Protein AF-0000000078826856 (afdb_homodimer)

Structure (mmCIF, N/CA/C/O backbone):
data_AF-0000000078826856-model_v1
#
loop_
_entity.id
_entity.type
_entity.pdbx_description
1 polymer 'TsaA-like domain-containing protein'
#
loop_
_atom_site.group_PDB
_atom_site.id
_atom_site.type_symbol
_atom_site.label_atom_id
_atom_site.label_alt_id
_atom_site.label_comp_id
_atom_site.label_asym_id
_atom_site.label_entity_id
_atom_site.label_seq_id
_atom_site.pdbx_PDB_ins_code
_atom_site.Cartn_x
_atom_site.Cartn_y
_atom_site.Cartn_z
_atom_site.occupancy
_atom_site.B_iso_or_equiv
_atom_site.auth_seq_id
_atom_site.auth_comp_id
_atom_site.auth_asym_id
_atom_site.auth_atom_id
_atom_site.pdbx_PDB_model_num
ATOM 1 N N . MET A 1 1 ? 3.352 -18.719 15.945 1 51.06 1 MET A N 1
ATOM 2 C CA . MET A 1 1 ? 3.605 -17.703 14.922 1 51.06 1 MET A CA 1
ATOM 3 C C . MET A 1 1 ? 3.492 -16.297 15.508 1 51.06 1 MET A C 1
ATOM 5 O O . MET A 1 1 ? 2.613 -16.031 16.328 1 51.06 1 MET A O 1
ATOM 9 N N . GLU A 1 2 ? 4.488 -15.438 15.336 1 66.69 2 GLU A N 1
ATOM 10 C CA . GLU A 1 2 ? 4.488 -14.102 15.938 1 66.69 2 GLU A CA 1
ATOM 11 C C . GLU A 1 2 ? 3.346 -13.25 15.398 1 66.69 2 GLU A C 1
AT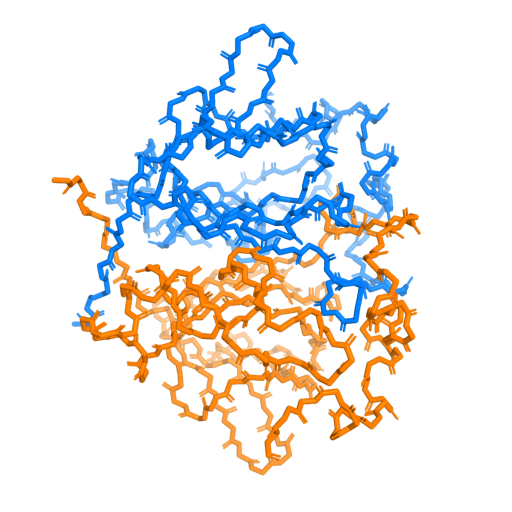OM 13 O O . GLU A 1 2 ? 3.072 -13.258 14.195 1 66.69 2 GLU A O 1
ATOM 18 N N . GLN A 1 3 ? 2.486 -12.922 16.281 1 85.12 3 GLN A N 1
ATOM 19 C CA . GLN A 1 3 ? 1.351 -12.078 15.922 1 85.12 3 GLN A CA 1
ATOM 20 C C . GLN A 1 3 ? 1.666 -10.609 16.156 1 85.12 3 GLN A C 1
ATOM 22 O O . GLN A 1 3 ? 2.363 -10.258 17.109 1 85.12 3 GLN A O 1
ATOM 27 N N . PHE A 1 4 ? 1.389 -9.867 15.125 1 92.81 4 PHE A N 1
ATOM 28 C CA . PHE A 1 4 ? 1.462 -8.414 15.188 1 92.81 4 PHE A CA 1
ATOM 29 C C . PHE A 1 4 ? 0.084 -7.812 15.438 1 92.81 4 PHE A C 1
ATOM 31 O O . PHE A 1 4 ? -0.92 -8.312 14.93 1 92.81 4 PHE A O 1
ATOM 38 N N . LYS A 1 5 ? 0.056 -6.773 16.281 1 94.69 5 LYS A N 1
ATOM 39 C CA . LYS A 1 5 ? -1.23 -6.164 16.594 1 94.69 5 LYS A CA 1
ATOM 40 C C . LYS A 1 5 ? -1.377 -4.801 15.922 1 94.69 5 LYS A C 1
ATOM 42 O O . LYS A 1 5 ? -0.412 -4.039 15.836 1 94.69 5 LYS A O 1
ATOM 47 N N . LEU A 1 6 ? -2.562 -4.57 15.469 1 96.69 6 LEU A N 1
ATOM 48 C CA . LEU A 1 6 ? -2.895 -3.307 14.82 1 96.69 6 LEU A CA 1
ATOM 49 C C . LEU A 1 6 ? -3.975 -2.564 15.602 1 96.69 6 LEU A C 1
ATOM 51 O O . LEU A 1 6 ? -4.781 -3.186 16.297 1 96.69 6 LEU A O 1
ATOM 55 N N . ARG A 1 7 ? -3.922 -1.318 15.461 1 95.81 7 ARG A N 1
ATOM 56 C CA . ARG A 1 7 ? -4.992 -0.463 15.961 1 95.81 7 ARG A CA 1
ATOM 57 C C . ARG A 1 7 ? -5.531 0.441 14.859 1 95.81 7 ARG A C 1
ATOM 59 O O . ARG A 1 7 ? -4.789 0.846 13.961 1 95.81 7 ARG A O 1
ATOM 66 N N . ALA A 1 8 ? -6.805 0.697 14.953 1 97.88 8 ALA A N 1
ATOM 67 C CA . ALA A 1 8 ? -7.387 1.645 14 1 97.88 8 ALA A CA 1
ATOM 68 C C . ALA A 1 8 ? -6.938 3.07 14.305 1 97.88 8 ALA A C 1
ATOM 70 O O . ALA A 1 8 ? -6.984 3.51 15.461 1 97.88 8 ALA A O 1
ATOM 71 N N . VAL A 1 9 ? -6.516 3.777 13.336 1 98.44 9 VAL A N 1
ATOM 72 C CA . VAL A 1 9 ? -6.148 5.176 13.539 1 98.44 9 VAL A CA 1
ATOM 73 C C . VAL A 1 9 ? -7.332 6.074 13.188 1 98.44 9 VAL A C 1
ATOM 75 O O . VAL A 1 9 ? -7.277 7.289 13.391 1 98.44 9 VAL A O 1
ATOM 78 N N . GLY A 1 10 ? -8.305 5.555 12.617 1 98.5 10 GLY A N 1
ATOM 79 C CA . GLY A 1 10 ? -9.531 6.223 12.203 1 98.5 10 GLY A CA 1
ATOM 80 C C . GLY A 1 10 ? -10.492 5.301 11.484 1 98.5 10 GLY A C 1
ATOM 81 O O . GLY A 1 10 ? -10.438 4.082 11.656 1 98.5 10 GLY A O 1
ATOM 82 N N . LYS A 1 11 ? -11.406 5.926 10.742 1 98.5 11 LYS A N 1
ATOM 83 C CA . LYS A 1 11 ? -12.383 5.145 9.992 1 98.5 11 LYS A CA 1
ATOM 84 C C . LYS A 1 11 ? -12.719 5.82 8.664 1 98.5 11 LYS A C 1
ATOM 86 O O . LYS A 1 11 ? -12.555 7.035 8.516 1 98.5 11 LYS A O 1
ATOM 91 N N . ILE A 1 12 ? -13.102 5.02 7.742 1 98.31 12 ILE A N 1
ATOM 92 C CA . ILE A 1 12 ? -13.648 5.523 6.488 1 98.31 12 ILE A CA 1
ATOM 93 C C . ILE A 1 12 ? -15.117 5.902 6.684 1 98.31 12 ILE A C 1
ATOM 95 O O . ILE A 1 12 ? -15.891 5.125 7.246 1 98.31 12 ILE A O 1
ATOM 99 N N . CYS A 1 13 ? -15.43 7.059 6.285 1 98.38 13 CYS A N 1
ATOM 100 C CA . CYS A 1 13 ? -16.812 7.535 6.316 1 98.38 13 CYS A CA 1
ATOM 101 C C . CYS A 1 13 ? -17.344 7.738 4.906 1 98.38 13 CYS A C 1
ATOM 103 O O . CYS A 1 13 ? -16.719 8.406 4.086 1 98.38 13 CYS A O 1
ATOM 105 N N . VAL A 1 14 ? -18.453 7.121 4.656 1 96.06 14 VAL A N 1
ATOM 106 C CA . VAL A 1 14 ? -19.141 7.266 3.381 1 96.06 14 VAL A CA 1
ATOM 107 C C . VAL A 1 14 ? -20.547 7.836 3.611 1 96.06 14 VAL A C 1
ATOM 109 O O . VAL A 1 14 ? -21.391 7.184 4.227 1 96.06 14 VAL A O 1
ATOM 112 N N . ASP A 1 15 ? -20.781 8.992 3.227 1 93.25 15 ASP A N 1
ATOM 113 C CA . ASP A 1 15 ? -22.062 9.688 3.312 1 93.25 15 ASP A CA 1
ATOM 114 C C . ASP A 1 15 ? -22.547 10.125 1.931 1 93.25 15 ASP A C 1
ATOM 116 O O . ASP A 1 15 ? -22.422 11.297 1.562 1 93.25 15 ASP A O 1
ATOM 120 N N . GLY A 1 16 ? -23.297 9.266 1.26 1 88.25 16 GLY A N 1
ATOM 121 C CA . GLY A 1 16 ? -23.625 9.531 -0.129 1 88.25 16 GLY A CA 1
ATOM 122 C C . GLY A 1 16 ? -22.422 9.617 -1.032 1 88.25 16 GLY A C 1
ATOM 123 O O . GLY A 1 16 ? -21.656 8.648 -1.162 1 88.25 16 GLY A O 1
ATOM 124 N N . LYS A 1 17 ? -22.219 10.844 -1.566 1 85.5 17 LYS A N 1
ATOM 125 C CA . LYS A 1 17 ? -21.109 11.031 -2.494 1 85.5 17 LYS A CA 1
ATOM 126 C C . LYS A 1 17 ? -19.844 11.492 -1.761 1 85.5 17 LYS A C 1
ATOM 128 O O . LYS A 1 17 ? -18.75 11.484 -2.328 1 85.5 17 LYS A O 1
ATOM 133 N N . ASP A 1 18 ? -20.047 11.758 -0.528 1 93.5 18 ASP A N 1
ATOM 134 C CA . ASP A 1 18 ? -18.922 12.25 0.251 1 93.5 18 ASP A CA 1
ATOM 135 C C . ASP A 1 18 ? -18.188 11.102 0.94 1 93.5 18 ASP A C 1
ATOM 137 O O . ASP A 1 18 ? -18.797 10.328 1.689 1 93.5 18 ASP A O 1
ATOM 141 N N . MET A 1 19 ? -16.969 10.953 0.605 1 97.69 19 MET A N 1
ATOM 142 C CA . MET A 1 19 ? -16.109 9.953 1.224 1 97.69 19 MET A CA 1
ATOM 143 C C . MET A 1 19 ? -14.922 10.609 1.924 1 97.69 19 MET A C 1
ATOM 145 O O . MET A 1 19 ? -14.328 11.547 1.397 1 97.69 19 MET A O 1
ATOM 149 N N . ARG A 1 20 ? -14.617 10.125 3.139 1 98.69 20 ARG A N 1
ATOM 150 C CA . ARG A 1 20 ? -13.516 10.719 3.881 1 98.69 20 ARG A CA 1
ATOM 151 C C . ARG A 1 20 ? -12.922 9.727 4.875 1 98.69 20 ARG A C 1
ATOM 153 O O . ARG A 1 20 ? -13.57 8.75 5.246 1 98.69 20 ARG A O 1
ATOM 160 N N . VAL A 1 21 ? -11.719 9.945 5.215 1 98.75 21 VAL A N 1
ATOM 161 C CA . VAL A 1 21 ? -11.109 9.336 6.391 1 98.75 21 VAL A CA 1
ATOM 162 C C . VAL A 1 21 ? -11.305 10.25 7.602 1 98.75 21 VAL A C 1
ATOM 164 O O . VAL A 1 21 ? -10.953 11.43 7.555 1 98.75 21 VAL A O 1
ATOM 167 N N . ALA A 1 22 ? -11.883 9.742 8.586 1 98.81 22 ALA A N 1
ATOM 168 C CA . ALA A 1 22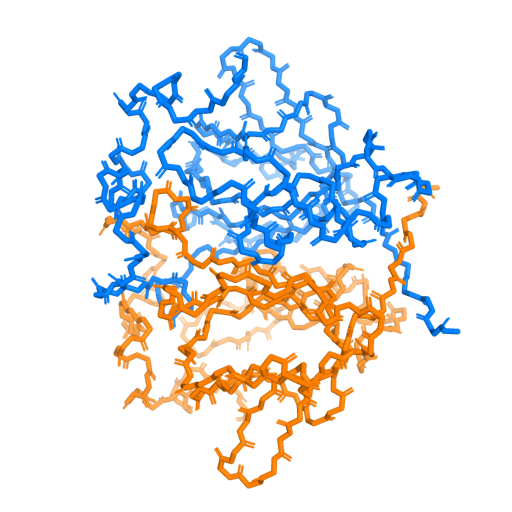 ? -11.977 10.438 9.867 1 98.81 22 ALA A CA 1
ATOM 169 C C . ALA A 1 22 ? -11.016 9.836 10.883 1 98.81 22 ALA A C 1
ATOM 171 O O . ALA A 1 22 ? -11.234 8.719 11.367 1 98.81 22 ALA A O 1
ATOM 172 N N . LEU A 1 23 ? -10.047 10.586 11.258 1 98.75 23 LEU A N 1
ATOM 173 C CA . LEU A 1 23 ? -9.047 10.086 12.195 1 98.75 23 LEU A CA 1
ATOM 174 C C . LEU A 1 23 ? -9.555 10.156 13.625 1 98.75 23 LEU A C 1
ATOM 176 O O . LEU A 1 23 ? -10.336 11.039 13.977 1 98.75 23 LEU A O 1
ATOM 180 N N . ASN A 1 24 ? -9.094 9.18 14.406 1 98.38 24 ASN A N 1
ATOM 181 C CA . ASN A 1 24 ? -9.227 9.367 15.852 1 98.38 24 ASN A CA 1
ATOM 182 C C . ASN A 1 24 ? -8.445 10.594 16.328 1 98.38 24 ASN A C 1
ATOM 184 O O . ASN A 1 24 ? -7.387 10.906 15.789 1 98.38 24 ASN A O 1
ATOM 188 N N . LYS A 1 25 ? -8.938 11.227 17.344 1 98.06 25 LYS A N 1
ATOM 189 C CA . LYS A 1 25 ? -8.438 12.516 17.797 1 98.06 25 LYS A CA 1
ATOM 190 C C . LYS A 1 25 ? -6.938 12.461 18.078 1 98.06 25 LYS A C 1
ATOM 192 O O . LYS A 1 25 ? -6.207 13.406 17.766 1 98.06 25 LYS A O 1
ATOM 197 N N . GLU A 1 26 ? -6.492 11.406 18.672 1 97.62 26 GLU A N 1
ATOM 198 C CA . GLU A 1 26 ? -5.102 11.297 19.094 1 97.62 26 GLU A CA 1
ATOM 199 C C . GLU A 1 26 ? -4.148 11.312 17.906 1 97.62 26 GLU A C 1
ATOM 201 O O . GLU A 1 26 ? -2.969 11.633 18.062 1 97.62 26 GLU A O 1
ATOM 206 N N . TYR A 1 27 ? -4.629 11.086 16.719 1 98.56 27 TYR A N 1
ATOM 207 C CA . TYR A 1 27 ? -3.738 10.945 15.57 1 98.56 27 TYR A CA 1
ATOM 208 C C . TYR A 1 27 ? -3.781 12.18 14.688 1 98.56 27 TYR A C 1
ATOM 210 O O . TYR A 1 27 ? -3.107 12.234 13.656 1 98.56 27 TYR A O 1
ATOM 218 N N . ILE A 1 28 ? -4.508 13.172 15.047 1 98.62 28 ILE A N 1
ATOM 219 C CA . ILE A 1 28 ? -4.727 14.367 14.234 1 98.62 28 ILE A CA 1
ATOM 220 C C . ILE A 1 28 ? -3.391 15.047 13.953 1 98.62 28 ILE A C 1
ATOM 222 O O . ILE A 1 28 ? -3.135 15.477 12.82 1 98.62 28 ILE A O 1
ATOM 226 N N . PRO A 1 29 ? -2.449 15.047 14.906 1 98.38 29 PRO A N 1
ATOM 227 C CA . PRO A 1 29 ? -1.169 15.703 14.633 1 98.38 29 PRO A CA 1
ATOM 228 C C . PRO A 1 29 ? -0.383 15.016 13.516 1 98.38 29 PRO A C 1
ATOM 230 O O . PRO A 1 29 ? 0.51 15.625 12.922 1 98.38 29 PRO A O 1
ATOM 233 N N . ALA A 1 30 ? -0.684 13.797 13.188 1 98.5 30 ALA A N 1
ATOM 234 C CA . ALA A 1 30 ? 0.045 13.031 12.172 1 98.5 30 ALA A CA 1
ATOM 235 C C . ALA A 1 30 ? -0.267 13.547 10.773 1 98.5 30 ALA A C 1
ATOM 237 O O . ALA A 1 30 ? 0.395 13.164 9.805 1 98.5 30 ALA A O 1
ATOM 238 N N . LEU A 1 31 ? -1.145 14.523 10.625 1 98.31 31 LEU A N 1
ATOM 239 C CA . LEU A 1 31 ? -1.586 15.031 9.328 1 98.31 31 LEU A CA 1
ATOM 240 C C . LEU A 1 31 ? -0.739 16.219 8.898 1 98.31 31 LEU A C 1
ATOM 242 O O . LEU A 1 31 ? -0.817 16.656 7.746 1 98.31 31 LEU A O 1
ATOM 246 N N . ILE A 1 32 ? 0.053 16.688 9.797 1 97.5 32 ILE A N 1
ATOM 247 C CA . ILE A 1 32 ? 0.759 17.953 9.562 1 97.5 32 ILE A CA 1
ATOM 248 C C . ILE A 1 32 ? 1.495 17.875 8.227 1 97.5 32 ILE A C 1
ATOM 250 O O . ILE A 1 32 ? 2.311 16.984 8.008 1 97.5 32 ILE A O 1
ATOM 254 N N . ASN A 1 33 ? 1.159 18.781 7.266 1 97.19 33 ASN A N 1
ATOM 255 C CA . ASN A 1 33 ? 1.819 19.016 5.984 1 97.19 33 ASN A CA 1
ATOM 256 C C . ASN A 1 33 ? 1.471 17.922 4.977 1 97.19 33 ASN A C 1
ATOM 258 O O . ASN A 1 33 ? 2.227 17.672 4.035 1 97.19 33 ASN A O 1
ATOM 262 N N . LEU A 1 34 ? 0.281 17.266 5.129 1 97.75 34 LEU A N 1
ATOM 263 C CA . LEU A 1 34 ? -0.182 16.266 4.176 1 97.75 34 LEU A CA 1
ATOM 264 C C . LEU A 1 34 ? -0.778 16.922 2.938 1 97.75 34 LEU A C 1
ATOM 266 O O . LEU A 1 34 ? -0.756 16.344 1.849 1 97.75 34 LEU A O 1
ATOM 270 N N . ASP A 1 35 ? -1.339 18.047 3.02 1 93.56 35 ASP A N 1
ATOM 271 C CA . ASP A 1 35 ? -2.129 18.719 1.989 1 93.56 35 ASP A CA 1
ATOM 272 C C . ASP A 1 35 ? -1.285 19 0.748 1 93.56 35 ASP A C 1
ATOM 274 O O . ASP A 1 35 ? -1.824 19.25 -0.331 1 93.56 35 ASP A O 1
ATOM 278 N N . GLY A 1 36 ? -0.063 18.906 0.687 1 94.25 36 GLY A N 1
ATOM 279 C CA . GLY A 1 36 ? 0.753 19.078 -0.504 1 94.25 36 GLY A CA 1
ATOM 280 C C . GLY A 1 36 ? 0.7 17.891 -1.449 1 94.25 36 GLY A C 1
ATOM 281 O O . GLY A 1 36 ? 1.041 18.016 -2.627 1 94.25 36 GLY A O 1
ATOM 282 N N . PHE A 1 37 ? 0.266 16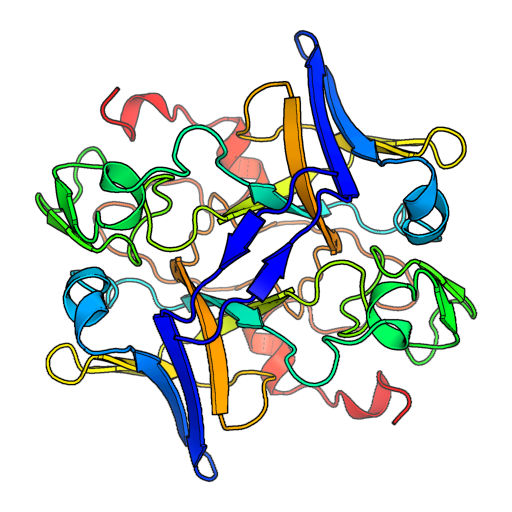.844 -0.995 1 98.06 37 PHE A N 1
ATOM 283 C CA . PHE A 1 37 ? 0.13 15.633 -1.807 1 98.06 37 PHE A CA 1
ATOM 284 C C . PHE A 1 37 ? -1.291 15.5 -2.34 1 98.06 37 PHE A C 1
ATOM 286 O O . PHE A 1 37 ? -2.254 15.523 -1.571 1 98.06 37 PHE A O 1
ATOM 293 N N . SER A 1 38 ? -1.416 15.297 -3.602 1 98.31 38 SER A N 1
ATOM 294 C CA . SER A 1 38 ? -2.744 15.211 -4.199 1 98.31 38 SER A CA 1
ATOM 295 C C . SER A 1 38 ? -3.371 13.844 -3.953 1 98.31 38 SER A C 1
ATOM 297 O O . SER A 1 38 ? -4.594 13.695 -3.998 1 98.31 38 SER A O 1
ATOM 299 N N . TYR A 1 39 ? -2.543 12.867 -3.812 1 98.62 39 TYR A N 1
ATOM 300 C CA . TYR A 1 39 ? -3.014 11.5 -3.576 1 98.62 39 TYR A CA 1
ATOM 301 C C . TYR A 1 39 ? -2.4 10.93 -2.305 1 98.62 39 TYR A C 1
ATOM 303 O O .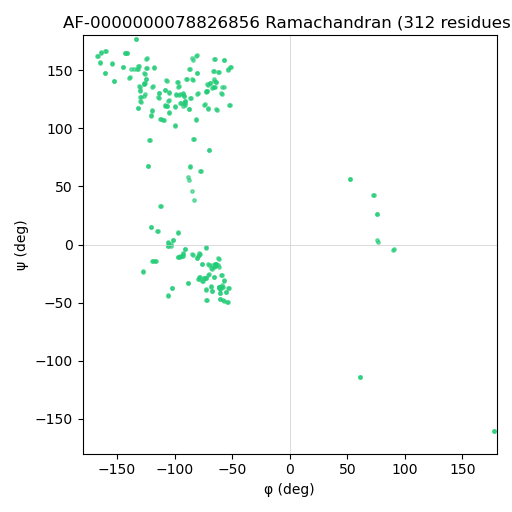 TYR A 1 39 ? -1.294 11.305 -1.915 1 98.62 39 TYR A O 1
ATOM 311 N N . VAL A 1 40 ? -3.117 10.039 -1.705 1 98.81 40 VAL A N 1
ATOM 312 C CA . VAL A 1 40 ? -2.625 9.273 -0.564 1 98.81 40 VAL A CA 1
ATOM 313 C C . VAL A 1 40 ? -2.92 7.789 -0.77 1 98.81 40 VAL A C 1
ATOM 315 O O . VAL A 1 40 ? -3.842 7.43 -1.507 1 98.81 40 VAL A O 1
ATOM 318 N N . ASN A 1 41 ? -2.078 6.957 -0.195 1 98.81 41 ASN A N 1
ATOM 319 C CA . ASN A 1 41 ? -2.375 5.543 0.01 1 98.81 41 ASN A CA 1
ATOM 320 C C . ASN A 1 41 ? -3.021 5.297 1.37 1 98.81 41 ASN A C 1
ATOM 322 O O . ASN A 1 41 ? -2.463 5.668 2.404 1 98.81 41 ASN A O 1
ATOM 326 N N . VAL A 1 42 ? -4.172 4.738 1.33 1 98.81 42 VAL A N 1
ATOM 327 C CA . VAL A 1 42 ? -4.887 4.414 2.561 1 98.81 42 VAL A CA 1
ATOM 328 C C . VAL A 1 42 ? -4.848 2.904 2.799 1 98.81 42 VAL A C 1
ATOM 330 O O . VAL A 1 42 ? -5.219 2.121 1.923 1 98.81 42 VAL A O 1
ATOM 333 N N . LEU A 1 43 ? -4.258 2.525 3.918 1 98.75 43 LEU A N 1
ATOM 334 C CA . LEU A 1 43 ? -4.352 1.147 4.387 1 98.75 43 LEU A CA 1
ATOM 335 C C . LEU A 1 43 ? -5.531 0.973 5.336 1 98.75 43 LEU A C 1
ATOM 337 O O . LEU A 1 43 ? -5.68 1.737 6.293 1 98.75 43 LEU A O 1
ATOM 341 N N . TRP A 1 44 ? -6.289 0.03 5.02 1 98.38 44 TRP A N 1
ATOM 342 C CA . TRP A 1 44 ? -7.508 -0.167 5.797 1 98.38 44 TRP A CA 1
ATOM 343 C C . TRP A 1 44 ? -7.793 -1.652 5.996 1 98.38 44 TRP A C 1
ATOM 345 O O . TRP A 1 44 ? -7.16 -2.502 5.367 1 98.38 44 TRP A O 1
ATOM 355 N N . TRP A 1 45 ? -8.695 -1.984 6.938 1 98 45 TRP A N 1
ATOM 356 C CA . TRP A 1 45 ? -8.906 -3.359 7.379 1 98 45 TRP A CA 1
ATOM 357 C C . TRP A 1 45 ? -10.234 -3.895 6.875 1 98 45 TRP A C 1
ATOM 359 O O . TRP A 1 45 ? -11.297 -3.346 7.191 1 98 45 TRP A O 1
ATOM 369 N N . PHE A 1 46 ? -10.188 -4.98 6.066 1 96.19 46 PHE A N 1
ATOM 370 C CA . PHE A 1 46 ? -11.414 -5.656 5.656 1 96.19 46 PHE A CA 1
ATOM 371 C C . PHE A 1 46 ? -12.055 -6.383 6.836 1 96.19 46 PHE A C 1
ATOM 373 O O . PHE A 1 46 ? -12.008 -7.609 6.918 1 96.19 46 PHE A O 1
ATOM 380 N N . ASP A 1 47 ? -12.742 -5.629 7.598 1 92.12 47 ASP A N 1
ATOM 381 C CA . ASP A 1 47 ? -13.219 -6.152 8.875 1 92.12 47 ASP A CA 1
ATOM 382 C C . ASP A 1 47 ? -14.234 -7.273 8.664 1 92.12 47 ASP A C 1
ATOM 384 O O . ASP A 1 47 ? -14.352 -8.172 9.5 1 92.12 47 ASP A O 1
ATOM 388 N N . LYS A 1 48 ? -14.945 -7.277 7.578 1 94.06 48 LYS A N 1
ATOM 389 C CA . LYS A 1 48 ? -15.953 -8.297 7.305 1 94.06 48 LYS A CA 1
ATOM 390 C C . LYS A 1 48 ? -15.305 -9.586 6.812 1 94.06 48 LYS A C 1
ATOM 392 O O . LYS A 1 48 ? -15.953 -10.641 6.777 1 94.06 48 LYS A O 1
ATOM 397 N N . CYS A 1 49 ? -14.031 -9.555 6.566 1 95.88 49 CYS A N 1
ATOM 398 C CA . CYS A 1 49 ? -13.312 -10.734 6.094 1 95.88 49 CYS A CA 1
ATOM 399 C C . CYS A 1 49 ? -12.289 -11.195 7.125 1 95.88 49 CYS A C 1
ATOM 401 O O . CYS A 1 49 ? -11.383 -11.969 6.805 1 95.88 49 CYS A O 1
ATOM 403 N N . ASP A 1 50 ? -12.406 -10.625 8.297 1 95.19 50 ASP A N 1
ATOM 404 C CA . ASP A 1 50 ? -11.523 -11.031 9.391 1 95.19 50 ASP A CA 1
ATOM 405 C C . ASP A 1 50 ? -12.094 -12.234 10.133 1 95.19 50 ASP A C 1
ATOM 407 O O . ASP A 1 50 ? -12.484 -12.125 11.297 1 95.19 50 ASP A O 1
ATOM 411 N N . ASN A 1 51 ? -12.164 -13.359 9.5 1 95.94 51 ASN A N 1
ATOM 412 C CA . ASN A 1 51 ? -12.617 -14.633 10.039 1 95.94 51 ASN A CA 1
ATOM 413 C C . ASN A 1 51 ? -11.805 -15.797 9.484 1 95.94 51 ASN A C 1
ATOM 415 O O . ASN A 1 51 ? -11.039 -15.633 8.531 1 95.94 51 ASN A O 1
ATOM 419 N N . PHE A 1 52 ? -11.922 -16.922 10.109 1 96 52 PHE A N 1
ATOM 420 C CA . PHE A 1 52 ? -11.094 -18.062 9.781 1 96 52 PHE A CA 1
ATOM 421 C C . PHE A 1 52 ? -11.25 -18.453 8.312 1 96 52 PHE A C 1
ATOM 423 O O . PHE A 1 52 ? -10.266 -18.672 7.609 1 96 52 PHE A O 1
ATOM 430 N N . LYS A 1 53 ? -12.414 -18.547 7.852 1 96.94 53 LYS A N 1
ATOM 431 C CA . LYS A 1 53 ? -12.695 -18.969 6.48 1 96.94 53 LYS A CA 1
ATOM 432 C C . LYS A 1 53 ? -12.07 -18.016 5.469 1 96.94 53 LYS A C 1
ATOM 434 O O . LYS A 1 53 ? -11.398 -18.453 4.535 1 96.94 53 LYS A O 1
ATOM 439 N N . SER A 1 54 ? -12.227 -16.75 5.645 1 97.31 54 SER A N 1
ATOM 440 C CA . SER A 1 54 ? -11.711 -15.742 4.727 1 97.31 54 SER A CA 1
ATOM 441 C C . SER A 1 54 ? -10.188 -15.688 4.758 1 97.31 54 SER A C 1
ATOM 443 O O . SER A 1 54 ? -9.547 -15.57 3.713 1 97.31 54 SER A O 1
ATOM 445 N N . ARG A 1 55 ? -9.625 -15.875 5.879 1 97.12 55 ARG A N 1
ATOM 446 C CA . ARG A 1 55 ? -8.195 -15.664 6.062 1 97.12 55 ARG A CA 1
ATOM 447 C C . ARG A 1 55 ? -7.398 -16.906 5.641 1 97.12 55 ARG A C 1
ATOM 449 O O . ARG A 1 55 ? -6.172 -16.859 5.566 1 97.12 55 ARG A O 1
ATOM 456 N N . THR A 1 56 ? -8.094 -17.969 5.371 1 97.19 56 THR A N 1
ATOM 457 C CA . THR A 1 56 ? -7.418 -19.172 4.906 1 97.19 56 THR A CA 1
ATOM 458 C C . THR A 1 56 ? -7.594 -19.344 3.4 1 97.19 56 THR A C 1
ATOM 460 O O . THR A 1 56 ? -7.059 -20.281 2.812 1 97.19 56 THR A O 1
ATOM 463 N N . LYS A 1 57 ? -8.289 -18.422 2.799 1 96.81 57 LYS A N 1
ATOM 464 C CA . LYS A 1 57 ? -8.469 -18.469 1.351 1 96.81 57 LYS A CA 1
ATOM 465 C C . LYS A 1 57 ? -7.191 -18.062 0.624 1 96.81 57 LYS A C 1
ATOM 467 O O . LYS A 1 57 ? -6.695 -16.953 0.805 1 96.81 57 LYS A O 1
ATOM 472 N N . LEU A 1 58 ? -6.652 -18.938 -0.188 1 98 58 LEU A N 1
ATOM 473 C CA . LEU A 1 58 ? -5.387 -18.688 -0.87 1 98 58 LEU A CA 1
ATOM 474 C C . LEU A 1 58 ? -5.582 -18.641 -2.383 1 98 58 LEU A C 1
ATOM 476 O O . LEU A 1 58 ? -4.707 -18.172 -3.113 1 98 58 LEU A O 1
ATOM 480 N N . ILE A 1 59 ? -6.742 -19.125 -2.748 1 97.56 59 ILE A N 1
ATOM 481 C CA . ILE A 1 59 ? -7.066 -19.234 -4.168 1 97.56 59 ILE A CA 1
ATOM 482 C C . ILE A 1 59 ? -8.445 -18.625 -4.426 1 97.56 59 ILE A C 1
ATOM 484 O O . ILE A 1 59 ? -9.383 -18.859 -3.658 1 97.56 59 ILE A O 1
ATOM 488 N N . GLU A 1 60 ? -8.508 -17.875 -5.469 1 95.38 60 GLU A N 1
ATOM 489 C CA . GLU A 1 60 ? -9.773 -17.312 -5.926 1 95.38 60 GLU A CA 1
ATOM 490 C C . GLU A 1 60 ? -10.242 -17.984 -7.211 1 95.38 60 GLU A C 1
ATOM 492 O O . GLU A 1 60 ? -9.461 -18.156 -8.148 1 95.38 60 GLU A O 1
ATOM 497 N N . LYS A 1 61 ? -11.445 -18.312 -7.18 1 94 61 LYS A N 1
ATOM 498 C CA . LYS A 1 61 ? -12.039 -18.891 -8.375 1 94 61 LYS A CA 1
ATOM 499 C C . LYS A 1 61 ? -12.828 -17.859 -9.164 1 94 61 LYS A C 1
ATOM 501 O O . LYS A 1 61 ? -13.758 -17.234 -8.633 1 94 61 LYS A O 1
ATOM 506 N N . ASN A 1 62 ? -12.414 -17.625 -10.375 1 90.06 62 ASN A N 1
ATOM 507 C CA . ASN A 1 62 ? -13.086 -16.719 -11.289 1 90.06 62 ASN A CA 1
ATOM 508 C C . ASN A 1 62 ? -13.305 -15.344 -10.656 1 90.06 62 ASN A C 1
ATOM 510 O O . ASN A 1 62 ? -14.422 -14.836 -10.633 1 90.06 62 ASN A O 1
ATOM 514 N N . PRO A 1 63 ? -12.227 -14.75 -10.219 1 89.25 63 PRO A N 1
ATOM 515 C CA . PRO A 1 63 ? -12.422 -13.469 -9.531 1 89.25 63 PRO A CA 1
ATOM 516 C C . PRO A 1 63 ? -12.758 -12.328 -10.484 1 89.25 63 PRO A C 1
ATOM 518 O O . PRO A 1 63 ? -13.383 -11.344 -10.078 1 89.25 63 PRO A O 1
ATOM 521 N N . TYR A 1 64 ? -12.297 -12.391 -11.742 1 90.88 64 TYR A N 1
ATOM 522 C CA . TYR A 1 64 ? -12.523 -11.359 -12.742 1 90.88 64 TYR A CA 1
ATOM 523 C C . TYR A 1 64 ? -13 -11.969 -14.055 1 90.88 64 TYR A C 1
ATOM 525 O O . TYR A 1 64 ? -12.609 -13.086 -14.406 1 90.88 64 TYR A O 1
ATOM 533 N N . LYS A 1 65 ? -13.727 -11.062 -14.727 1 88.25 65 LYS A N 1
ATOM 534 C CA . LYS A 1 65 ? -14.141 -11.516 -16.047 1 88.25 65 LYS A CA 1
ATOM 535 C C . LYS A 1 65 ? -12.93 -11.672 -16.969 1 88.25 65 LYS A C 1
ATOM 537 O O . LYS A 1 65 ? -12.023 -10.836 -16.969 1 88.25 65 LYS A O 1
ATOM 542 N N . ASN A 1 66 ? -12.789 -12.672 -17.703 1 89.06 66 ASN A N 1
ATOM 543 C CA . ASN A 1 66 ? -11.758 -12.938 -18.703 1 89.06 66 ASN A CA 1
ATOM 544 C C . ASN A 1 66 ? -10.43 -13.32 -18.062 1 89.06 66 ASN A C 1
ATOM 546 O O . ASN A 1 66 ? -9.391 -13.312 -18.719 1 89.06 66 ASN A O 1
ATOM 550 N N . ALA A 1 67 ? -10.422 -13.438 -16.75 1 92.19 67 ALA A N 1
ATOM 551 C CA . ALA A 1 67 ? -9.227 -13.898 -16.031 1 92.19 67 ALA A CA 1
ATOM 552 C C . ALA A 1 67 ? -9.125 -15.414 -16.062 1 92.19 67 ALA A C 1
ATOM 554 O O . ALA A 1 67 ? -10.078 -16.109 -16.422 1 92.19 67 ALA A O 1
ATOM 555 N N . PRO A 1 68 ? -7.91 -15.938 -15.773 1 94.31 68 PRO A N 1
ATOM 556 C CA . PRO A 1 68 ? -7.848 -17.375 -15.547 1 94.31 68 PRO A CA 1
ATOM 557 C C . PRO A 1 68 ? -8.867 -17.859 -14.516 1 94.31 68 PRO A C 1
ATOM 559 O O . PRO A 1 68 ? -9.242 -17.109 -13.609 1 94.31 68 PRO A O 1
ATOM 562 N N . GLU A 1 69 ? -9.25 -19.062 -14.641 1 94.56 69 GLU A N 1
ATOM 563 C CA . GLU A 1 69 ? -10.242 -19.641 -13.742 1 94.56 69 GLU A CA 1
ATOM 564 C C . GLU A 1 69 ? -9.789 -19.578 -12.289 1 94.56 69 GLU A C 1
ATOM 566 O O . GLU A 1 69 ? -10.609 -19.391 -11.383 1 94.56 69 GLU A O 1
ATOM 571 N N . ILE A 1 70 ? -8.469 -19.734 -12.18 1 95.69 70 ILE A N 1
ATOM 572 C CA . ILE A 1 70 ? -7.918 -19.766 -10.828 1 95.69 70 ILE A CA 1
ATOM 573 C C . ILE A 1 70 ? -6.801 -18.734 -10.711 1 95.69 70 ILE A C 1
ATOM 575 O O . ILE A 1 70 ? -5.918 -18.656 -11.57 1 95.69 70 ILE A O 1
ATOM 579 N N . LEU A 1 71 ? -6.902 -17.922 -9.734 1 97.19 71 LEU A N 1
ATOM 580 C CA . LEU A 1 71 ? -5.844 -17 -9.352 1 97.19 71 LEU A CA 1
ATOM 581 C C . LEU A 1 71 ? -5.477 -17.156 -7.883 1 97.19 71 LEU A C 1
ATOM 583 O O . LEU A 1 71 ? -6.352 -17.359 -7.039 1 97.19 71 LEU A O 1
ATOM 587 N N . GLY A 1 72 ? -4.164 -17.109 -7.59 1 98.19 72 GLY A N 1
ATOM 588 C CA . GLY A 1 72 ? -3.781 -16.984 -6.195 1 98.19 72 GLY A CA 1
ATOM 589 C C . GLY A 1 72 ? -4.188 -15.641 -5.598 1 98.19 72 GLY A C 1
ATOM 590 O O . GLY A 1 72 ? -4.203 -14.625 -6.293 1 98.19 72 GLY A O 1
ATOM 591 N N . THR A 1 73 ? -4.457 -15.656 -4.336 1 98 73 THR A N 1
ATOM 592 C CA . THR A 1 73 ? -4.926 -14.461 -3.643 1 98 73 THR A CA 1
ATOM 593 C C . THR A 1 73 ? -3.932 -13.312 -3.814 1 98 73 THR A C 1
ATOM 595 O O . THR A 1 73 ? -4.328 -12.156 -3.924 1 98 73 THR A O 1
ATOM 598 N N . PHE A 1 74 ? -2.611 -13.594 -3.936 1 98.56 74 PHE A N 1
ATOM 599 C CA . PHE A 1 74 ? -1.593 -12.555 -4.074 1 98.56 74 PHE A CA 1
ATOM 600 C C . PHE A 1 74 ? -1.543 -12.031 -5.504 1 98.56 74 PHE A C 1
ATOM 602 O O . PHE A 1 74 ? -0.908 -11.016 -5.777 1 98.56 74 PHE A O 1
ATOM 609 N N . ALA A 1 75 ? -2.244 -12.68 -6.387 1 97.88 75 ALA A N 1
ATOM 610 C CA . ALA A 1 75 ? -2.375 -12.203 -7.762 1 97.88 75 ALA A CA 1
ATOM 611 C C . ALA A 1 75 ? -3.674 -11.422 -7.949 1 97.88 75 ALA A C 1
ATOM 613 O O . ALA A 1 75 ? -4.059 -11.109 -9.078 1 97.88 75 ALA A O 1
ATOM 614 N N . THR A 1 76 ? -4.348 -11.125 -6.844 1 96.94 76 THR A N 1
ATOM 615 C CA . THR A 1 76 ? -5.598 -10.375 -6.859 1 96.94 76 THR A CA 1
ATOM 616 C C . THR A 1 76 ? -5.582 -9.273 -5.805 1 96.94 76 THR A C 1
ATOM 618 O O . THR A 1 76 ? -4.598 -9.117 -5.082 1 96.94 76 THR A O 1
ATOM 621 N N . ARG A 1 77 ? -6.633 -8.547 -5.832 1 96.31 77 ARG A N 1
ATOM 622 C CA . ARG A 1 77 ? -6.902 -7.582 -4.77 1 96.31 77 ARG A CA 1
ATOM 623 C C . ARG A 1 77 ? -8.117 -8 -3.941 1 96.31 77 ARG A C 1
ATOM 625 O O . ARG A 1 77 ? -8.852 -7.152 -3.436 1 96.31 77 ARG A O 1
ATOM 632 N N . SER A 1 78 ? -8.289 -9.25 -3.793 1 95.62 78 SER A N 1
ATOM 633 C CA . SER A 1 78 ? -9.406 -9.828 -3.051 1 95.62 78 SER A CA 1
ATOM 634 C C . SER A 1 78 ? -9.328 -9.477 -1.57 1 95.62 78 SER A C 1
ATOM 636 O O . SER A 1 78 ? -8.242 -9.477 -0.98 1 95.62 78 SER A O 1
ATOM 638 N N . PRO A 1 79 ? -10.508 -9.188 -0.972 1 95.94 79 PRO A N 1
ATOM 639 C CA . PRO A 1 79 ? -10.539 -8.93 0.47 1 95.94 79 PRO A CA 1
ATOM 640 C C . PRO A 1 79 ? -10.273 -10.188 1.298 1 95.94 79 PRO A C 1
ATOM 642 O O . PRO A 1 79 ? -9.922 -10.086 2.477 1 95.94 79 PRO A O 1
ATOM 645 N N . GLU A 1 80 ? -10.57 -11.32 0.717 1 96.69 80 GLU A N 1
ATOM 646 C CA . GLU A 1 80 ? -10.305 -12.586 1.396 1 96.69 80 GLU A CA 1
ATOM 647 C C . GLU A 1 80 ? -8.844 -13 1.233 1 96.69 80 GLU A C 1
ATOM 649 O O . GLU A 1 80 ? -8.461 -13.555 0.2 1 96.69 80 GLU A O 1
ATOM 654 N N . ARG A 1 81 ? -8.148 -12.883 2.264 1 98.31 81 ARG A N 1
ATOM 655 C CA . ARG A 1 81 ? -6.711 -13.125 2.262 1 98.31 81 ARG A CA 1
ATOM 656 C C . ARG A 1 81 ? -6.184 -13.297 3.68 1 98.31 81 ARG A C 1
ATOM 658 O O . ARG A 1 81 ? -6.855 -12.938 4.648 1 98.31 81 ARG A O 1
ATOM 665 N N . PRO A 1 82 ? -4.938 -13.828 3.84 1 97.81 82 PRO A N 1
ATOM 666 C CA . PRO A 1 82 ? -4.418 -14.141 5.172 1 97.81 82 PRO A CA 1
ATOM 667 C C . PRO A 1 82 ? -4.473 -12.945 6.125 1 97.81 82 PRO A C 1
ATOM 669 O O . PRO A 1 82 ? -4.883 -13.094 7.277 1 97.81 82 PRO A O 1
ATOM 672 N N . ASN A 1 83 ? -3.979 -11.828 5.672 1 98.12 83 ASN A N 1
ATOM 673 C CA . ASN A 1 83 ? -4.148 -10.547 6.359 1 98.12 83 ASN A CA 1
ATOM 674 C C . ASN A 1 83 ? -5.035 -9.594 5.566 1 98.12 83 ASN A C 1
ATOM 676 O O . ASN A 1 83 ? -4.629 -9.094 4.52 1 98.12 83 ASN A O 1
ATOM 680 N N . PRO A 1 84 ? -6.23 -9.375 6.035 1 97.88 84 PRO A N 1
ATOM 681 C CA . PRO A 1 84 ? -7.203 -8.633 5.234 1 97.88 84 PRO A CA 1
ATOM 682 C C . PRO A 1 84 ? -6.949 -7.125 5.254 1 97.88 84 PRO A C 1
ATOM 684 O O . PRO A 1 84 ? -7.812 -6.355 5.684 1 97.88 84 PRO A O 1
ATOM 687 N N . ILE A 1 85 ? -5.824 -6.715 4.75 1 98.19 85 ILE A N 1
ATOM 688 C CA . ILE A 1 85 ? -5.449 -5.309 4.617 1 98.19 85 ILE A CA 1
ATOM 689 C C . ILE A 1 85 ? -5.801 -4.812 3.217 1 98.19 85 ILE A C 1
ATOM 691 O O . ILE A 1 85 ? -5.395 -5.414 2.219 1 98.19 85 ILE A O 1
ATOM 695 N N . GLY A 1 86 ? -6.586 -3.824 3.193 1 98.25 86 GLY A N 1
ATOM 696 C CA . GLY A 1 86 ? -6.84 -3.135 1.938 1 98.25 86 GLY A CA 1
ATOM 697 C C . GLY A 1 86 ? -5.836 -2.035 1.649 1 98.25 86 GLY A C 1
ATOM 698 O O . GLY A 1 86 ? -5.25 -1.462 2.57 1 98.25 86 GLY A O 1
ATOM 699 N N . LEU A 1 87 ? -5.598 -1.774 0.446 1 98.56 87 LEU A N 1
ATOM 700 C CA . LEU A 1 87 ? -4.746 -0.694 -0.043 1 98.56 87 LEU A CA 1
ATOM 701 C C . LEU A 1 87 ? -5.453 0.096 -1.141 1 98.56 87 LEU A C 1
ATOM 703 O O . LEU A 1 87 ? -5.801 -0.459 -2.186 1 98.56 87 LEU A O 1
ATOM 707 N N . SER A 1 88 ? -5.699 1.356 -0.911 1 97.94 88 SER A N 1
ATOM 708 C CA . SER A 1 88 ? -6.344 2.213 -1.9 1 97.94 88 SER A CA 1
ATOM 709 C C . SER A 1 88 ? -5.559 3.504 -2.111 1 97.94 88 SER A C 1
ATOM 711 O O . SER A 1 88 ? -5.199 4.18 -1.146 1 97.94 88 SER A O 1
ATOM 713 N N . CYS A 1 89 ? -5.258 3.773 -3.312 1 98.38 89 CYS A N 1
ATOM 714 C CA . CYS A 1 89 ? -4.781 5.094 -3.701 1 98.38 89 CYS A CA 1
ATOM 715 C C . CYS A 1 89 ? -5.945 6.027 -4.004 1 98.38 89 CYS A C 1
ATOM 717 O O . CYS A 1 89 ? -6.816 5.699 -4.812 1 98.38 89 CYS A O 1
ATOM 719 N N . SER A 1 90 ? -5.988 7.203 -3.352 1 97.88 90 SER A N 1
ATOM 720 C CA . SER A 1 90 ? -7.156 8.062 -3.498 1 97.88 90 SER A CA 1
ATOM 721 C C . SER A 1 90 ? -6.75 9.531 -3.617 1 97.88 90 SER A C 1
ATOM 723 O O . SER A 1 90 ? -5.812 9.977 -2.951 1 97.88 90 SER A O 1
ATOM 725 N N . TYR A 1 91 ? -7.473 10.242 -4.422 1 98 91 TYR A N 1
ATOM 726 C CA . TYR A 1 91 ? -7.289 11.688 -4.551 1 98 91 TYR A CA 1
ATOM 727 C C . TYR A 1 91 ? -7.801 12.406 -3.311 1 98 91 TYR A C 1
ATOM 729 O O . TYR A 1 91 ? -8.914 12.141 -2.842 1 98 91 TYR A O 1
ATOM 737 N N . VAL A 1 92 ? -6.988 13.297 -2.812 1 98.38 92 VAL A N 1
ATOM 738 C CA . VAL A 1 92 ? -7.34 14.078 -1.638 1 98.38 92 VAL A CA 1
ATOM 739 C C . VAL A 1 92 ? -8.102 15.336 -2.066 1 98.38 92 VAL A C 1
ATOM 741 O O . VAL A 1 92 ? -7.531 16.234 -2.689 1 98.38 92 VAL A O 1
ATOM 744 N N . THR A 1 93 ? -9.359 15.43 -1.635 1 97.94 93 THR A N 1
ATOM 745 C CA . THR A 1 93 ? -10.18 16.562 -2.059 1 97.94 93 THR A CA 1
ATOM 746 C C . THR A 1 93 ? -10.016 17.734 -1.104 1 97.94 93 THR A C 1
ATOM 748 O O . THR A 1 93 ? -10.133 18.891 -1.51 1 97.94 93 THR A O 1
ATOM 751 N N . TYR A 1 94 ? -9.805 17.438 0.147 1 98 94 TYR A N 1
ATOM 752 C CA . TYR A 1 94 ? -9.531 18.453 1.155 1 98 94 TYR A CA 1
ATOM 753 C C . TYR A 1 94 ? -9.016 17.828 2.441 1 98 94 TYR A C 1
ATOM 755 O O . TYR A 1 94 ? -9.117 16.609 2.627 1 98 94 TYR A O 1
ATOM 763 N N . ILE A 1 95 ? -8.406 18.625 3.281 1 98.31 95 ILE A N 1
ATOM 764 C CA . ILE A 1 95 ? -7.969 18.188 4.609 1 98.31 95 ILE A CA 1
ATOM 765 C C . ILE A 1 95 ? -8.453 19.188 5.652 1 98.31 95 ILE A C 1
ATOM 767 O O . ILE A 1 95 ? -8.297 20.406 5.484 1 98.31 95 ILE A O 1
ATOM 771 N N . ASP A 1 96 ? -9.195 18.719 6.625 1 98.31 96 ASP A N 1
ATOM 772 C CA . ASP A 1 96 ? -9.539 19.484 7.816 1 98.31 96 ASP A CA 1
ATOM 773 C C . ASP A 1 96 ? -8.641 19.109 8.992 1 98.31 96 ASP A C 1
ATOM 775 O O . ASP A 1 96 ? -8.891 18.109 9.68 1 98.31 96 ASP A O 1
ATOM 779 N N . TYR A 1 97 ? -7.656 19.906 9.305 1 97.81 97 TYR A N 1
ATOM 780 C CA . TYR A 1 97 ? -6.629 19.609 10.297 1 97.81 97 TYR A CA 1
ATOM 781 C C . TYR A 1 97 ? -7.195 19.688 11.711 1 97.81 97 TYR A C 1
ATOM 783 O O . TYR A 1 97 ? -6.691 19.031 12.625 1 97.81 97 TYR A O 1
ATOM 791 N N . ASP A 1 98 ? -8.18 20.5 11.875 1 97.75 98 ASP A N 1
ATOM 792 C CA . ASP A 1 98 ? -8.773 20.641 13.195 1 97.75 98 ASP A CA 1
ATOM 793 C C . ASP A 1 98 ? -9.602 19.406 13.562 1 97.75 98 ASP A C 1
ATOM 795 O O . ASP A 1 98 ? -9.539 18.938 14.695 1 97.75 98 ASP A O 1
ATOM 799 N N . LYS A 1 99 ? -10.305 18.875 12.578 1 98.25 99 LYS A N 1
ATOM 800 C CA . LYS A 1 99 ? -11.211 17.766 12.836 1 98.25 99 LYS A CA 1
ATOM 801 C C . LYS A 1 99 ? -10.555 16.422 12.516 1 98.25 99 LYS A C 1
ATOM 803 O O . LYS A 1 99 ? -11.094 15.367 12.844 1 98.25 99 LYS A O 1
ATOM 808 N N . GLY A 1 100 ? -9.414 16.438 11.883 1 98.5 100 GLY A N 1
ATOM 809 C CA . GLY A 1 100 ? -8.727 15.211 11.5 1 98.5 100 GLY A CA 1
ATOM 810 C C . GLY A 1 100 ? -9.398 14.484 10.359 1 98.5 100 GLY A C 1
ATOM 811 O O . GLY A 1 100 ? -9.594 13.266 10.414 1 98.5 100 GLY A O 1
ATOM 812 N N . ILE A 1 101 ? -9.805 15.273 9.383 1 98.62 101 ILE A N 1
ATOM 813 C CA . ILE A 1 101 ? -10.555 14.695 8.266 1 98.62 101 ILE A CA 1
ATOM 814 C C . ILE A 1 101 ? -9.727 14.797 6.988 1 98.62 101 ILE A C 1
ATOM 816 O O . ILE A 1 101 ? -9.109 15.836 6.719 1 98.62 101 ILE A O 1
ATOM 820 N N . ILE A 1 102 ? -9.602 13.75 6.305 1 98.75 102 ILE A N 1
ATOM 821 C CA . ILE A 1 102 ? -9.078 13.719 4.945 1 98.75 102 ILE A CA 1
ATOM 822 C C . ILE A 1 102 ? -10.203 13.406 3.965 1 98.75 102 ILE A C 1
ATOM 824 O O . ILE A 1 102 ? -10.688 12.273 3.904 1 98.75 102 ILE A O 1
ATOM 828 N N . GLY A 1 103 ? -10.633 14.398 3.201 1 98.5 103 GLY A N 1
ATOM 829 C CA . GLY A 1 103 ? -11.602 14.148 2.15 1 98.5 103 GLY A CA 1
ATOM 830 C C . GLY A 1 103 ? -11.031 13.383 0.973 1 98.5 103 GLY A C 1
ATOM 831 O O . GLY A 1 103 ? -9.898 13.641 0.55 1 98.5 103 GLY A O 1
ATOM 832 N N . LEU A 1 104 ? -11.781 12.422 0.464 1 98.06 104 LEU A N 1
ATOM 833 C CA . LEU A 1 104 ? -11.336 11.594 -0.65 1 98.06 104 LEU A CA 1
ATOM 834 C C . LEU A 1 104 ? -12.344 11.641 -1.797 1 98.06 104 LEU A C 1
ATOM 836 O O . LEU A 1 104 ? -1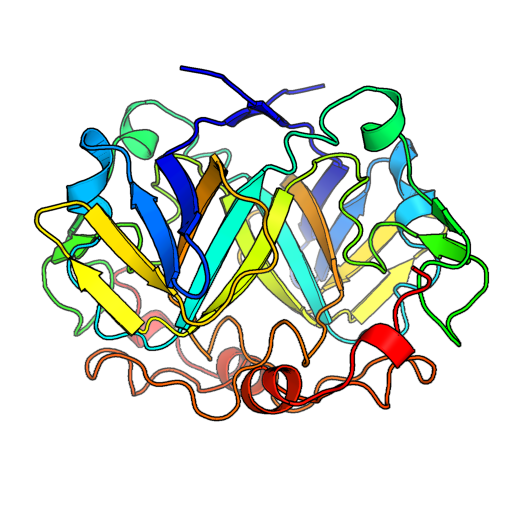3.555 11.656 -1.567 1 98.06 104 LEU A O 1
ATOM 840 N N . ALA A 1 105 ? -11.82 11.641 -3.004 1 96.5 105 ALA A N 1
ATOM 841 C CA . ALA A 1 105 ? -12.711 11.586 -4.16 1 96.5 105 ALA A CA 1
ATOM 842 C C . ALA A 1 105 ? -13.422 10.234 -4.242 1 96.5 105 ALA A C 1
ATOM 844 O O . ALA A 1 105 ? -14.594 10.172 -4.621 1 96.5 105 ALA A O 1
ATOM 845 N N . TYR A 1 106 ? -12.742 9.242 -3.965 1 94.06 106 TYR A N 1
ATOM 846 C CA . TYR A 1 106 ? -13.297 7.895 -4 1 94.06 106 TYR A CA 1
ATOM 847 C C . TYR A 1 106 ? -12.445 6.934 -3.18 1 94.06 106 TYR A C 1
ATOM 849 O O . TYR A 1 106 ? -11.227 7.094 -3.09 1 94.06 106 TYR A O 1
ATOM 857 N N . ILE A 1 107 ? -13.055 5.961 -2.594 1 94.06 107 ILE A N 1
ATOM 858 C CA . ILE A 1 107 ? -12.375 4.832 -1.967 1 94.06 107 ILE A CA 1
ATOM 859 C C . ILE A 1 107 ? -13.281 3.605 -1.991 1 94.06 107 ILE A C 1
ATOM 861 O O . ILE A 1 107 ? -14.5 3.721 -1.803 1 94.06 107 ILE A O 1
ATOM 865 N N . ASP A 1 108 ? -12.672 2.492 -2.244 1 90.44 108 ASP A N 1
ATOM 866 C CA . ASP A 1 108 ? -13.414 1.237 -2.359 1 90.44 108 ASP A CA 1
ATOM 867 C C . ASP A 1 108 ? -13.555 0.559 -0.998 1 90.44 108 ASP A C 1
ATOM 869 O O . ASP A 1 108 ? -13.086 -0.562 -0.805 1 90.44 108 ASP A O 1
ATOM 873 N N . ALA A 1 109 ? -14.086 1.146 -0.107 1 93.5 109 ALA A N 1
ATOM 874 C CA . ALA A 1 109 ? -14.312 0.625 1.238 1 93.5 109 ALA A CA 1
ATOM 875 C C . ALA A 1 109 ? -15.711 0.988 1.732 1 93.5 109 ALA A C 1
ATOM 877 O O . ALA A 1 109 ? -16.281 2.006 1.323 1 93.5 109 ALA A O 1
ATOM 878 N N . ILE A 1 110 ? -16.266 0.227 2.543 1 94 110 ILE A N 1
ATOM 879 C CA . ILE A 1 110 ? -17.594 0.474 3.061 1 94 110 ILE A CA 1
ATOM 880 C C . ILE A 1 110 ? -17.531 1.426 4.25 1 94 110 ILE A C 1
ATOM 882 O O . ILE A 1 110 ? -16.469 1.575 4.871 1 94 110 ILE A O 1
ATOM 886 N N . ASN A 1 111 ? -18.641 2.043 4.523 1 96.81 111 ASN A N 1
ATOM 887 C CA . ASN A 1 111 ? -18.734 2.973 5.645 1 96.81 111 ASN A CA 1
ATOM 888 C C . ASN A 1 111 ? -18.359 2.299 6.965 1 96.81 111 ASN A C 1
ATOM 890 O O . ASN A 1 111 ? -18.781 1.174 7.23 1 96.81 111 ASN A O 1
ATOM 894 N N . GLY A 1 112 ? -17.562 3.006 7.762 1 97.19 112 GLY A N 1
ATOM 895 C CA . GLY A 1 112 ? -17.188 2.506 9.078 1 97.19 112 GLY A CA 1
ATOM 896 C C . GLY A 1 112 ? -15.93 1.656 9.062 1 97.19 112 GLY A C 1
ATOM 897 O O . GLY A 1 112 ? -15.43 1.263 10.117 1 97.19 112 GLY A O 1
ATOM 898 N N . THR A 1 113 ? -15.383 1.385 7.898 1 97.44 113 THR A N 1
ATOM 899 C CA . THR A 1 113 ? -14.195 0.548 7.762 1 97.44 113 THR A CA 1
ATOM 900 C C . THR A 1 113 ? -13.023 1.142 8.539 1 97.44 113 THR A C 1
ATOM 902 O O . THR A 1 113 ? -12.727 2.332 8.414 1 97.44 113 THR A O 1
ATOM 905 N N . PRO A 1 114 ? -12.375 0.303 9.383 1 98.19 114 PRO A N 1
ATOM 906 C CA . PRO A 1 114 ? -11.211 0.816 10.117 1 98.19 114 PRO A CA 1
ATOM 907 C C . PRO A 1 114 ? -10.047 1.183 9.195 1 98.19 114 PRO A C 1
ATOM 909 O O . PRO A 1 114 ? -9.75 0.447 8.25 1 98.19 114 PRO A O 1
ATOM 912 N N . VAL A 1 115 ? -9.461 2.338 9.469 1 98.69 115 VAL A N 1
ATOM 913 C CA . VAL A 1 115 ? -8.25 2.771 8.773 1 98.69 115 VAL A CA 1
ATOM 914 C C . VAL A 1 115 ? -7.02 2.416 9.609 1 98.69 115 VAL A C 1
ATOM 916 O O . VAL A 1 115 ? -7.004 2.623 10.82 1 98.69 115 VAL A O 1
ATOM 919 N N . LEU A 1 116 ? -6.023 1.896 8.938 1 98.5 116 LEU A N 1
ATOM 920 C CA . LEU A 1 116 ? -4.828 1.424 9.625 1 98.5 116 LEU A CA 1
ATOM 921 C C . LEU A 1 116 ? -3.688 2.428 9.484 1 98.5 116 LEU A C 1
ATOM 923 O O . LEU A 1 116 ? -2.865 2.566 10.398 1 98.5 116 LEU A O 1
ATOM 927 N N . ASP A 1 117 ? -3.578 3.014 8.398 1 98.69 117 ASP A N 1
ATOM 928 C CA . ASP A 1 117 ? -2.471 3.916 8.094 1 98.69 117 ASP A CA 1
ATOM 929 C C . ASP A 1 117 ? -2.779 4.77 6.863 1 98.69 117 ASP A C 1
ATOM 931 O O . ASP A 1 117 ? -3.65 4.422 6.062 1 98.69 117 ASP A O 1
ATOM 935 N N . VAL A 1 118 ? -2.145 5.859 6.777 1 98.81 118 VAL A N 1
ATOM 936 C CA . VAL A 1 118 ? -2.152 6.719 5.598 1 98.81 118 VAL A CA 1
ATOM 937 C C . VAL A 1 118 ? -0.719 7.078 5.207 1 98.81 118 VAL A C 1
ATOM 939 O O . VAL A 1 118 ? 0.103 7.402 6.066 1 98.81 118 VAL A O 1
ATOM 942 N N . LYS A 1 119 ? -0.397 6.961 3.969 1 98.69 119 LYS A N 1
ATOM 943 C CA . LYS A 1 119 ? 0.892 7.355 3.406 1 98.69 119 LYS A CA 1
ATOM 944 C C . LYS A 1 119 ? 0.709 8.289 2.217 1 98.69 119 LYS A C 1
ATOM 946 O O . LYS A 1 119 ? -0.193 8.094 1.398 1 98.69 119 LYS A O 1
ATOM 951 N N . PRO A 1 120 ? 1.552 9.289 2.172 1 98.56 120 PRO A N 1
ATOM 952 C CA . PRO A 1 120 ? 1.468 10.094 0.952 1 98.56 120 PRO A CA 1
ATOM 953 C C . PRO A 1 120 ? 1.851 9.305 -0.301 1 98.56 120 PRO A C 1
ATOM 955 O O . PRO A 1 120 ? 2.752 8.469 -0.255 1 98.56 120 PRO A O 1
ATOM 958 N N . TYR A 1 121 ? 1.085 9.539 -1.396 1 98.62 121 TYR A N 1
ATOM 959 C CA . TYR A 1 121 ? 1.519 9.008 -2.682 1 98.62 121 TYR A CA 1
ATOM 960 C C . TYR A 1 121 ? 2.744 9.75 -3.195 1 98.62 121 TYR A C 1
ATOM 962 O O . TYR A 1 121 ? 2.686 10.961 -3.441 1 98.62 121 TYR A O 1
ATOM 970 N N . THR A 1 122 ? 3.803 9.062 -3.326 1 97.44 122 THR A N 1
ATOM 971 C CA . THR A 1 122 ? 5.07 9.594 -3.816 1 97.44 122 THR A CA 1
ATOM 972 C C . THR A 1 122 ? 5.504 8.867 -5.086 1 97.44 122 THR A C 1
ATOM 974 O O . THR A 1 122 ? 5.855 7.684 -5.043 1 97.44 122 THR A O 1
ATOM 977 N N . PRO A 1 123 ? 5.559 9.555 -6.18 1 97.62 123 PRO A N 1
ATOM 978 C CA . PRO A 1 123 ? 5.848 8.891 -7.453 1 97.62 123 PRO A CA 1
ATOM 979 C C . PRO A 1 123 ? 7.125 8.047 -7.406 1 97.62 123 PRO A C 1
ATOM 981 O O . PRO A 1 123 ? 7.168 6.961 -7.98 1 97.62 123 PRO A O 1
ATOM 98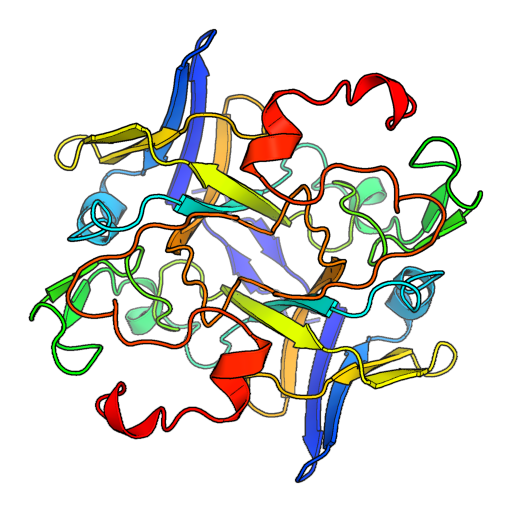4 N N . SER A 1 124 ? 8.141 8.469 -6.727 1 96.44 124 SER A N 1
ATOM 985 C CA . SER A 1 124 ? 9.414 7.758 -6.656 1 96.44 124 SER A CA 1
ATOM 986 C C . SER A 1 124 ? 9.258 6.41 -5.961 1 96.44 124 SER A C 1
ATOM 988 O O . SER A 1 124 ? 10.117 5.535 -6.094 1 96.44 124 SER A O 1
ATOM 990 N N . LEU A 1 125 ? 8.148 6.234 -5.246 1 96.44 125 LEU A N 1
ATOM 991 C CA . LEU A 1 125 ? 7.965 5.023 -4.453 1 96.44 125 LEU A CA 1
ATOM 992 C C . LEU A 1 125 ? 6.727 4.258 -4.918 1 96.44 125 LEU A C 1
ATOM 994 O O . LEU A 1 125 ? 6.566 3.08 -4.598 1 96.44 125 LEU A O 1
ATOM 998 N N . ASP A 1 126 ? 5.875 4.961 -5.727 1 98.12 126 ASP A N 1
ATOM 999 C CA . ASP A 1 126 ? 4.555 4.375 -5.938 1 98.12 126 ASP A CA 1
ATOM 1000 C C . ASP A 1 126 ? 4.238 4.254 -7.426 1 98.12 126 ASP A C 1
ATOM 1002 O O . ASP A 1 126 ? 3.391 3.449 -7.824 1 98.12 126 ASP A O 1
ATOM 1006 N N . ARG A 1 127 ? 4.883 5.062 -8.227 1 98.44 127 ARG A N 1
ATOM 1007 C CA . ARG A 1 127 ? 4.484 5.133 -9.633 1 98.44 127 ARG A CA 1
ATOM 1008 C C . ARG A 1 127 ? 5.391 4.27 -10.5 1 98.44 127 ARG A C 1
ATOM 1010 O O . ARG A 1 127 ? 6.617 4.398 -10.445 1 98.44 127 ARG A O 1
ATOM 1017 N N . VAL A 1 128 ? 4.789 3.469 -11.273 1 98.12 128 VAL A N 1
ATOM 1018 C CA . VAL A 1 128 ? 5.508 2.707 -12.289 1 98.12 128 VAL A CA 1
ATOM 1019 C C . VAL A 1 128 ? 5.223 3.293 -13.672 1 98.12 128 VAL A C 1
ATOM 1021 O O . VAL A 1 128 ? 4.062 3.393 -14.078 1 98.12 128 VAL A O 1
ATOM 1024 N N . GLU A 1 129 ? 6.219 3.65 -14.359 1 96.19 129 GLU A N 1
ATOM 1025 C CA . GLU A 1 129 ? 6.074 4.305 -15.656 1 96.19 129 GLU A CA 1
ATOM 1026 C C . GLU A 1 129 ? 5.598 3.32 -16.719 1 96.19 129 GLU A C 1
ATOM 1028 O O . GLU A 1 129 ? 4.691 3.629 -17.5 1 96.19 129 GLU A O 1
ATOM 1033 N N . LYS A 1 130 ? 6.23 2.117 -16.797 1 95.94 130 LYS A N 1
ATOM 1034 C CA . LYS A 1 130 ? 5.922 1.111 -17.797 1 95.94 130 LYS A CA 1
ATOM 1035 C C . LYS A 1 130 ? 5.535 -0.218 -17.156 1 95.94 130 LYS A C 1
ATOM 1037 O O . LYS A 1 130 ? 6.211 -1.229 -17.359 1 95.94 130 LYS A O 1
ATOM 1042 N N . PRO A 1 131 ? 4.395 -0.174 -16.5 1 96.69 131 PRO A N 1
ATOM 1043 C CA . PRO A 1 131 ? 3.951 -1.42 -15.875 1 96.69 131 PRO A CA 1
ATOM 1044 C C . PRO A 1 131 ? 3.527 -2.479 -16.891 1 96.69 131 PRO A C 1
ATOM 1046 O O . PRO A 1 131 ? 2.939 -2.148 -17.922 1 96.69 131 PRO A O 1
ATOM 1049 N N . VAL A 1 132 ? 3.873 -3.691 -16.672 1 97.31 132 VAL A N 1
ATOM 1050 C CA . VAL A 1 132 ? 3.367 -4.832 -17.422 1 97.31 132 VAL A CA 1
ATOM 1051 C C . VAL A 1 132 ? 2.346 -5.598 -16.594 1 97.31 132 VAL A C 1
ATOM 1053 O O . VAL A 1 132 ? 2.559 -5.828 -15.398 1 97.31 132 VAL A O 1
ATOM 1056 N N . VAL A 1 133 ? 1.231 -5.871 -17.188 1 97.75 133 VAL A N 1
ATOM 1057 C CA . VAL A 1 133 ? 0.188 -6.68 -16.562 1 97.75 133 VAL A CA 1
ATOM 1058 C C . VAL A 1 133 ? -0.16 -7.863 -17.453 1 97.75 133 VAL A C 1
ATOM 1060 O O . VAL A 1 133 ? 0.172 -7.867 -18.641 1 97.75 133 VAL A O 1
ATOM 1063 N N . PRO A 1 134 ? -0.771 -8.898 -16.875 1 97.19 134 PRO A N 1
ATOM 1064 C CA . PRO A 1 134 ? -1.218 -10.016 -17.719 1 97.19 134 PRO A CA 1
ATOM 1065 C C . PRO A 1 134 ? -2.17 -9.57 -18.828 1 97.19 134 PRO A C 1
ATOM 1067 O O . PRO A 1 134 ? -2.865 -8.562 -18.688 1 97.19 134 PRO A O 1
ATOM 1070 N N . LYS A 1 135 ? -2.273 -10.383 -19.859 1 95.19 135 LYS A N 1
ATOM 1071 C CA . LYS A 1 135 ? -3.123 -10.086 -21.016 1 95.19 135 LYS A CA 1
ATOM 1072 C C . LYS A 1 135 ? -4.586 -9.969 -20.609 1 95.19 135 LYS A C 1
ATOM 1074 O O . LYS A 1 135 ? -5.312 -9.102 -21.094 1 95.19 135 LYS A O 1
ATOM 1079 N N . TRP A 1 136 ? -5.043 -10.734 -19.719 1 94 136 TRP A N 1
ATOM 1080 C CA . TRP A 1 136 ? -6.457 -10.836 -19.359 1 94 136 TRP A CA 1
ATOM 1081 C C . TRP A 1 136 ? -6.945 -9.555 -18.703 1 94 136 TRP A C 1
ATOM 1083 O O . TRP A 1 136 ? -8.148 -9.289 -18.656 1 94 136 TRP A O 1
ATOM 1093 N N . CYS A 1 137 ? -6.051 -8.695 -18.141 1 94.88 137 CYS A N 1
ATOM 1094 C CA . CYS A 1 137 ? -6.477 -7.438 -17.547 1 94.88 137 CYS A CA 1
ATOM 1095 C C . CYS A 1 137 ? -5.82 -6.246 -18.234 1 94.88 137 CYS A C 1
ATOM 1097 O O . CYS A 1 137 ? -5.742 -5.156 -17.656 1 94.88 137 CYS A O 1
ATOM 1099 N N . SER A 1 138 ? -5.246 -6.457 -19.391 1 94.5 138 SER A N 1
ATOM 1100 C CA . SER A 1 138 ? -4.508 -5.434 -20.125 1 94.5 138 SER A CA 1
ATOM 1101 C C . SER A 1 138 ? -5.434 -4.312 -20.578 1 94.5 138 SER A C 1
ATOM 1103 O O . SER A 1 138 ? -4.973 -3.217 -20.906 1 94.5 138 SER A O 1
ATOM 1105 N N . ASN A 1 139 ? -6.727 -4.59 -20.609 1 93.62 139 ASN A N 1
ATOM 1106 C CA . ASN A 1 139 ? -7.684 -3.596 -21.094 1 93.62 139 ASN A CA 1
ATOM 1107 C C . ASN A 1 139 ? -8.203 -2.729 -19.938 1 93.62 139 ASN A C 1
ATOM 1109 O O . ASN A 1 139 ? -8.977 -1.8 -20.156 1 93.62 139 ASN A O 1
ATOM 1113 N N . TRP A 1 140 ? -7.805 -3.025 -18.688 1 95.56 140 TRP A N 1
ATOM 1114 C CA . TRP A 1 140 ? -8.18 -2.172 -17.562 1 95.56 140 TRP A CA 1
ATOM 1115 C C . TRP A 1 140 ? -7.543 -0.792 -17.688 1 95.56 140 TRP A C 1
ATOM 1117 O O . TRP A 1 140 ? -6.566 -0.618 -18.422 1 95.56 140 TRP A O 1
ATOM 1127 N N . PRO A 1 141 ? -8.156 0.156 -16.969 1 96.31 141 PRO A N 1
ATOM 1128 C CA . PRO A 1 141 ? -7.566 1.494 -17 1 96.31 141 PRO A CA 1
ATOM 1129 C C . PRO A 1 141 ? -6.086 1.494 -16.625 1 96.31 141 PRO A C 1
ATOM 1131 O O . PRO A 1 141 ? -5.656 0.683 -15.797 1 96.31 141 PRO A O 1
ATOM 1134 N N . LYS A 1 142 ? -5.344 2.443 -17.172 1 96.81 142 LYS A N 1
ATOM 1135 C CA . LYS A 1 142 ? -3.893 2.449 -17 1 96.81 142 LYS A CA 1
ATOM 1136 C C . LYS A 1 142 ? -3.467 3.455 -15.93 1 96.81 142 LYS A C 1
ATOM 1138 O O . LYS A 1 142 ? -2.273 3.709 -15.75 1 96.81 142 LYS A O 1
ATOM 1143 N N . SER A 1 143 ? -4.438 4.055 -15.328 1 97.19 143 SER A N 1
ATOM 1144 C CA . SER A 1 143 ? -4.176 5.012 -14.258 1 97.19 143 SER A CA 1
ATOM 1145 C C . SER A 1 143 ? -5.402 5.203 -13.375 1 97.19 143 SER A C 1
ATOM 1147 O O . SER A 1 143 ? -6.504 4.781 -13.734 1 97.19 143 SER A O 1
ATOM 1149 N N . MET A 1 144 ? -5.125 5.836 -12.242 1 95.94 144 MET A N 1
ATOM 1150 C CA . MET A 1 144 ? -6.219 6.211 -11.352 1 95.94 144 MET A CA 1
ATOM 1151 C C . MET A 1 144 ? -7.191 7.156 -12.039 1 95.94 144 MET A C 1
ATOM 1153 O O . MET A 1 144 ? -8.406 7.031 -11.875 1 95.94 144 MET A O 1
ATOM 1157 N N . GLU A 1 145 ? -6.707 8.133 -12.805 1 95.25 145 GLU A N 1
ATOM 1158 C CA . GLU A 1 145 ? -7.523 9.117 -13.508 1 95.25 145 GLU A CA 1
ATOM 1159 C C . GLU A 1 145 ? -8.461 8.445 -14.508 1 95.25 145 GLU A C 1
ATOM 1161 O O . GLU A 1 145 ? -9.641 8.789 -14.586 1 95.25 145 GLU A O 1
ATOM 1166 N N . GLU A 1 146 ? -7.969 7.414 -15.172 1 94.44 146 GLU A N 1
ATOM 1167 C CA . GLU A 1 146 ? -8.766 6.68 -16.156 1 94.44 146 GLU A CA 1
ATOM 1168 C C . GLU A 1 146 ? -9.781 5.77 -15.469 1 94.44 146 GLU A C 1
ATOM 1170 O O . GLU A 1 146 ? -10.836 5.473 -16.031 1 94.44 146 GLU A O 1
ATOM 1175 N N . SER A 1 147 ? -9.422 5.266 -14.289 1 93.81 147 SER A N 1
ATOM 1176 C CA . SER A 1 147 ? -10.234 4.301 -13.562 1 93.81 147 SER A CA 1
ATOM 1177 C C . SER A 1 147 ? -11.594 4.887 -13.195 1 93.81 147 SER A C 1
ATOM 1179 O O . SER A 1 147 ? -12.594 4.164 -13.133 1 93.81 147 SER A O 1
ATOM 1181 N N . GLY A 1 148 ? -11.625 6.141 -12.867 1 87.25 148 GLY A N 1
ATOM 1182 C CA . GLY A 1 148 ? -12.852 6.797 -12.438 1 87.25 148 GLY A CA 1
ATOM 1183 C C . GLY A 1 148 ? -13.953 6.746 -13.477 1 87.25 148 GLY A C 1
ATOM 1184 O O . GLY A 1 148 ? -15.141 6.723 -13.133 1 87.25 148 GLY A O 1
ATOM 1185 N N . ASP A 1 149 ? -13.656 6.637 -14.734 1 88.12 149 ASP A N 1
ATOM 1186 C CA . ASP A 1 149 ? -14.625 6.691 -15.828 1 88.12 149 ASP A CA 1
ATOM 1187 C C . ASP A 1 149 ? -14.867 5.305 -16.422 1 88.12 149 ASP A C 1
ATOM 1189 O O . ASP A 1 149 ? -15.688 5.145 -17.328 1 88.12 149 ASP A O 1
ATOM 1193 N N . PHE A 1 150 ? -14.227 4.402 -15.938 1 91.38 150 PHE A N 1
ATOM 1194 C CA . PHE A 1 150 ? -14.273 3.047 -16.469 1 91.38 150 PHE A CA 1
ATOM 1195 C C . PHE A 1 150 ? -15.461 2.279 -15.914 1 91.38 150 PHE A C 1
ATOM 1197 O O . PHE A 1 150 ? -15.812 2.428 -14.742 1 91.38 150 PHE A O 1
ATOM 1204 N N . ASP A 1 151 ? -16.078 1.456 -16.797 1 90.69 151 ASP A N 1
ATOM 1205 C CA . ASP A 1 151 ? -17.188 0.613 -16.375 1 90.69 151 ASP A CA 1
ATOM 1206 C C . ASP A 1 151 ? -16.688 -0.68 -15.734 1 90.69 151 ASP A C 1
ATOM 1208 O O . ASP A 1 151 ? -16.609 -1.717 -16.391 1 90.69 151 ASP A O 1
ATOM 1212 N N . TRP A 1 152 ? -16.5 -0.725 -14.492 1 89.94 152 TRP A N 1
ATOM 1213 C CA . TRP A 1 152 ? -15.922 -1.837 -13.75 1 89.94 152 TRP A CA 1
ATOM 1214 C C . TRP A 1 152 ? -16.875 -3.021 -13.703 1 89.94 152 TRP A C 1
ATOM 1216 O O . TRP A 1 152 ? -16.484 -4.137 -13.359 1 89.94 152 TRP A O 1
ATOM 1226 N N . SER A 1 153 ? -18.156 -2.822 -13.992 1 87.31 153 SER A N 1
ATOM 1227 C CA . SER A 1 153 ? -19.094 -3.934 -14.039 1 87.31 153 SER A CA 1
ATOM 1228 C C . SER A 1 153 ? -18.703 -4.949 -15.102 1 87.31 153 SER A C 1
ATOM 1230 O O . SER A 1 153 ? -19.141 -6.102 -15.062 1 87.31 153 SER A O 1
ATOM 1232 N N . THR A 1 154 ? -17.875 -4.535 -16.047 1 87.06 154 THR A N 1
ATOM 1233 C CA . THR A 1 154 ? -17.406 -5.418 -17.109 1 87.06 154 THR A CA 1
ATOM 1234 C C . THR A 1 154 ? -16.266 -6.301 -16.609 1 87.06 154 THR A C 1
ATOM 1236 O O . THR A 1 154 ? -15.891 -7.273 -17.266 1 87.06 154 THR A O 1
ATOM 1239 N N . VAL A 1 155 ? -15.68 -6.035 -15.422 1 87.38 155 VAL A N 1
ATOM 1240 C CA . VAL A 1 155 ? -14.5 -6.711 -14.906 1 87.38 155 VAL A CA 1
ATOM 1241 C C . VAL A 1 155 ? -14.898 -7.676 -13.789 1 87.38 155 VAL A C 1
ATOM 1243 O O . VAL A 1 155 ? -14.438 -8.82 -13.75 1 87.38 155 VAL A O 1
ATOM 1246 N N . PHE A 1 156 ? -15.75 -7.234 -12.93 1 83 156 PHE A N 1
ATOM 1247 C CA . PHE A 1 156 ? -16.078 -8.008 -11.734 1 83 156 PHE A CA 1
ATOM 1248 C C . PHE A 1 156 ? -17.25 -8.945 -12.016 1 83 156 PHE A C 1
ATOM 1250 O O . PHE A 1 156 ? -18.141 -8.617 -12.797 1 83 156 PHE A O 1
ATOM 1257 N N . ASN A 1 157 ? -17.062 -10.039 -11.414 1 71.25 157 ASN A N 1
ATOM 1258 C CA . ASN A 1 157 ? -18.125 -11.031 -11.531 1 71.25 157 ASN A CA 1
ATOM 1259 C C . ASN A 1 157 ? -19.219 -10.797 -10.5 1 71.25 157 ASN A C 1
ATOM 1261 O O . ASN A 1 157 ? -20.125 -11.617 -10.352 1 71.25 157 ASN A O 1
ATOM 1265 N N . PHE A 1 158 ? -19.656 -9.656 -10.32 1 54.81 158 PHE A N 1
ATOM 1266 C CA . PHE A 1 158 ? -20.75 -9.555 -9.359 1 54.81 158 PHE A CA 1
ATOM 1267 C C . PHE A 1 158 ? -21.969 -10.336 -9.82 1 54.81 158 PHE A C 1
ATOM 1269 O O . PHE A 1 158 ? -22.141 -10.562 -11.023 1 54.81 158 PHE A O 1
ATOM 1276 N N . MET B 1 1 ? -9.836 -0.408 22.578 1 50.97 1 MET B N 1
ATOM 1277 C CA . MET B 1 1 ? -9.656 -0.222 21.141 1 50.97 1 MET B CA 1
ATOM 1278 C C . MET B 1 1 ? -9.516 -1.563 20.422 1 50.97 1 MET B C 1
ATOM 1280 O O . MET B 1 1 ? -8.859 -2.473 20.938 1 50.97 1 MET B O 1
ATOM 1284 N N . GLU B 1 2 ? -10.297 -1.846 19.391 1 66.94 2 GLU B N 1
ATOM 1285 C CA . GLU B 1 2 ? -10.281 -3.145 18.719 1 66.94 2 GLU B CA 1
ATOM 1286 C C . GLU B 1 2 ? -8.938 -3.412 18.062 1 66.94 2 GLU B C 1
ATOM 1288 O O . GLU B 1 2 ? -8.344 -2.516 17.453 1 66.94 2 GLU B O 1
ATOM 1293 N N . GLN B 1 3 ? -8.32 -4.422 18.562 1 85.25 3 GLN B N 1
ATOM 1294 C CA . GLN B 1 3 ? -7.031 -4.828 18 1 85.25 3 GLN B CA 1
ATOM 1295 C C . GLN B 1 3 ? -7.203 -5.887 16.922 1 85.25 3 GLN B C 1
ATOM 1297 O O . GLN B 1 3 ? -8.086 -6.746 17.031 1 85.25 3 GLN B O 1
ATOM 1302 N N . PHE B 1 4 ? -6.547 -5.582 15.836 1 93 4 PHE B N 1
ATOM 1303 C CA . PHE B 1 4 ? -6.445 -6.535 14.734 1 93 4 PHE B CA 1
ATOM 1304 C C . PHE B 1 4 ? -5.121 -7.289 14.789 1 93 4 PHE B C 1
ATOM 1306 O O . PHE B 1 4 ? -4.094 -6.723 15.164 1 93 4 PHE B O 1
ATOM 1313 N N . LYS B 1 5 ? -5.18 -8.578 14.492 1 94.75 5 LYS B N 1
ATOM 1314 C CA . LYS B 1 5 ? -3.965 -9.383 14.555 1 94.75 5 LYS B CA 1
ATOM 1315 C C . LYS B 1 5 ? -3.459 -9.734 13.164 1 94.75 5 LYS B C 1
ATOM 1317 O O . LYS B 1 5 ? -4.25 -10.016 12.258 1 94.75 5 LYS B O 1
ATOM 1322 N N . LEU B 1 6 ? -2.18 -9.695 13.039 1 96.69 6 LEU B N 1
ATOM 1323 C CA . LEU B 1 6 ? -1.517 -10.031 11.789 1 96.69 6 LEU B CA 1
ATOM 1324 C C . LEU B 1 6 ? -0.606 -11.242 11.961 1 96.69 6 LEU B C 1
ATOM 1326 O O . LEU B 1 6 ? -0.107 -11.5 13.055 1 96.69 6 LEU B O 1
ATOM 1330 N N . ARG B 1 7 ? -0.456 -11.891 10.898 1 95.75 7 ARG B N 1
ATOM 1331 C CA . ARG B 1 7 ? 0.538 -12.961 10.82 1 95.75 7 ARG B CA 1
ATOM 1332 C C . ARG B 1 7 ? 1.471 -12.75 9.633 1 95.75 7 ARG B C 1
ATOM 1334 O O . ARG B 1 7 ? 1.06 -12.219 8.602 1 95.75 7 ARG B O 1
ATOM 1341 N N . ALA B 1 8 ? 2.691 -13.172 9.836 1 97.88 8 ALA B N 1
ATOM 1342 C CA . ALA B 1 8 ? 3.629 -13.109 8.719 1 97.88 8 ALA B CA 1
ATOM 1343 C C . ALA B 1 8 ? 3.309 -14.18 7.676 1 97.88 8 ALA B C 1
ATOM 1345 O O . ALA B 1 8 ? 3.104 -15.344 8.016 1 97.88 8 ALA B O 1
ATOM 1346 N N . VAL B 1 9 ? 3.262 -13.805 6.461 1 98.44 9 VAL B N 1
ATOM 1347 C CA . VAL B 1 9 ? 3.047 -14.789 5.402 1 98.44 9 VAL B CA 1
ATOM 1348 C C . VAL B 1 9 ? 4.391 -15.234 4.832 1 98.44 9 VAL B C 1
ATOM 1350 O O . VAL B 1 9 ? 4.445 -16.156 4.004 1 98.44 9 VAL B O 1
ATOM 1353 N N . GLY B 1 10 ? 5.406 -14.602 5.168 1 98.5 10 GLY B N 1
ATOM 1354 C CA . GLY B 1 10 ? 6.777 -14.859 4.75 1 98.5 10 GLY B CA 1
ATOM 1355 C C . GLY B 1 10 ? 7.77 -13.859 5.309 1 98.5 10 GLY B C 1
ATOM 1356 O O . GLY B 1 10 ? 7.508 -13.219 6.336 1 98.5 10 GLY B O 1
ATOM 1357 N N . LYS B 1 11 ? 8.922 -13.805 4.648 1 98.5 11 LYS B N 1
ATOM 1358 C CA . LYS B 1 11 ? 9.953 -12.859 5.078 1 98.5 11 LYS B CA 1
ATOM 1359 C C . LYS B 1 11 ? 10.727 -12.312 3.883 1 98.5 11 LYS B C 1
ATOM 1361 O O . LYS B 1 11 ? 10.766 -12.93 2.818 1 98.5 11 LYS B O 1
ATOM 1366 N N . ILE B 1 12 ? 11.234 -11.148 4.066 1 98.31 12 ILE B N 1
ATOM 1367 C CA . ILE B 1 12 ? 12.172 -10.578 3.104 1 98.31 12 ILE B CA 1
ATOM 1368 C C . ILE B 1 12 ? 13.562 -11.164 3.33 1 98.31 12 ILE B C 1
ATOM 1370 O O . ILE B 1 12 ? 14.047 -11.211 4.465 1 98.31 12 ILE B O 1
ATOM 1374 N N . CYS B 1 13 ? 14.125 -11.602 2.293 1 98.38 13 CYS B N 1
ATOM 1375 C CA . CYS B 1 13 ? 15.492 -12.109 2.324 1 98.38 13 CYS B CA 1
ATOM 1376 C C . CYS B 1 13 ? 16.422 -11.227 1.498 1 98.38 13 CYS B C 1
ATOM 1378 O O . CYS B 1 13 ? 16.141 -10.938 0.335 1 98.38 13 CYS B O 1
ATOM 1380 N N . VAL B 1 14 ? 17.453 -10.812 2.127 1 96 14 VAL B N 1
ATOM 1381 C CA . VAL B 1 14 ? 18.484 -10.008 1.465 1 96 14 VAL B CA 1
ATOM 1382 C C . VAL B 1 14 ? 19.828 -10.727 1.543 1 96 14 VAL B C 1
ATOM 1384 O O . VAL B 1 14 ? 20.391 -10.906 2.631 1 96 14 VAL B O 1
ATOM 1387 N N . ASP B 1 15 ? 20.312 -11.164 0.493 1 93.25 15 ASP B N 1
ATOM 1388 C CA . ASP B 1 15 ? 21.609 -11.836 0.355 1 93.25 15 ASP B CA 1
ATOM 1389 C C . ASP B 1 15 ? 22.5 -11.109 -0.649 1 93.25 15 ASP B C 1
ATOM 1391 O O . ASP B 1 15 ? 22.625 -11.539 -1.796 1 93.25 15 ASP B O 1
ATOM 1395 N N . GLY B 1 16 ? 23.281 -10.164 -0.171 1 88.06 16 GLY B N 1
ATOM 1396 C CA . GLY B 1 16 ? 24.016 -9.312 -1.093 1 88.06 16 GLY B CA 1
ATOM 1397 C C . GLY B 1 16 ? 23.109 -8.508 -2.008 1 88.06 16 GLY B C 1
ATOM 1398 O O . GLY B 1 16 ? 22.312 -7.703 -1.541 1 88.06 16 GLY B O 1
ATOM 1399 N N . LYS B 1 17 ? 23.219 -8.852 -3.312 1 85.12 17 LYS B N 1
ATOM 1400 C CA . LYS B 1 17 ? 22.438 -8.102 -4.289 1 85.12 17 LYS B CA 1
ATOM 1401 C C . LYS B 1 17 ? 21.094 -8.781 -4.555 1 85.12 17 LYS B C 1
ATOM 1403 O O . LYS B 1 17 ? 20.203 -8.195 -5.168 1 85.12 17 LYS B O 1
ATOM 1408 N N . ASP B 1 18 ? 21.016 -9.93 -4.008 1 93.25 18 ASP B N 1
ATOM 1409 C CA . ASP B 1 18 ? 19.781 -10.688 -4.234 1 93.25 18 ASP B CA 1
ATOM 1410 C C . ASP B 1 18 ? 18.75 -10.391 -3.15 1 93.25 18 ASP B C 1
ATOM 1412 O O . ASP B 1 18 ? 19.016 -10.57 -1.962 1 93.25 18 ASP B O 1
ATOM 1416 N N . MET B 1 19 ? 17.641 -9.891 -3.562 1 97.62 19 MET B N 1
ATOM 1417 C CA . MET B 1 19 ? 16.516 -9.617 -2.67 1 97.62 19 MET B CA 1
ATOM 1418 C C . MET B 1 19 ? 15.289 -10.406 -3.092 1 97.62 19 MET B C 1
ATOM 1420 O O . MET B 1 19 ? 14.984 -10.508 -4.281 1 97.62 19 MET B O 1
ATOM 1424 N N . ARG B 1 20 ? 14.609 -11 -2.096 1 98.69 20 ARG B N 1
ATOM 1425 C CA . ARG B 1 20 ? 13.438 -11.805 -2.428 1 98.69 20 ARG B CA 1
ATOM 1426 C C . ARG B 1 20 ? 12.461 -11.867 -1.254 1 98.69 20 ARG B C 1
ATOM 1428 O O . ARG B 1 20 ? 12.852 -11.641 -0.107 1 98.69 20 ARG B O 1
ATOM 1435 N N . VAL B 1 21 ? 11.258 -12.102 -1.557 1 98.75 21 VAL B N 1
ATOM 1436 C CA . VAL B 1 21 ? 10.281 -12.555 -0.572 1 98.75 21 VAL B CA 1
ATOM 1437 C C . VAL B 1 21 ? 10.258 -14.078 -0.523 1 98.75 21 VAL B C 1
ATOM 1439 O O . VAL B 1 21 ? 10.102 -14.734 -1.556 1 98.75 21 VAL B O 1
ATOM 1442 N N . ALA B 1 22 ? 10.477 -14.586 0.597 1 98.81 22 ALA B N 1
ATOM 1443 C CA . ALA B 1 22 ? 10.305 -16.016 0.827 1 98.81 22 ALA B CA 1
ATOM 1444 C C . ALA B 1 22 ? 9.031 -16.297 1.62 1 98.81 22 ALA B C 1
ATOM 1446 O O . ALA B 1 22 ? 8.961 -16.016 2.816 1 98.81 22 ALA B O 1
ATOM 1447 N N . LEU B 1 23 ? 8.102 -16.938 0.995 1 98.75 23 LEU B N 1
ATOM 1448 C CA . LEU B 1 23 ? 6.828 -17.219 1.643 1 98.75 23 LEU B CA 1
ATOM 1449 C C . LEU B 1 23 ? 6.934 -18.422 2.559 1 98.75 23 LEU B C 1
ATOM 1451 O O . LEU B 1 23 ? 7.703 -19.344 2.287 1 98.75 23 LEU B O 1
ATOM 1455 N N . ASN B 1 24 ? 6.145 -18.359 3.633 1 98.38 24 ASN B N 1
ATOM 1456 C CA . ASN B 1 24 ? 5.906 -19.609 4.352 1 98.38 24 ASN B CA 1
ATOM 1457 C C . ASN B 1 24 ? 5.195 -20.625 3.475 1 98.38 24 ASN B C 1
ATOM 1459 O O . ASN B 1 24 ? 4.379 -20.266 2.625 1 98.38 24 ASN B O 1
ATOM 1463 N N . LYS B 1 25 ? 5.473 -21.875 3.711 1 98.06 25 LYS B N 1
ATOM 1464 C CA . LYS B 1 25 ? 5.043 -22.969 2.844 1 98.06 25 LYS B CA 1
ATOM 1465 C C . LYS B 1 25 ? 3.529 -22.953 2.641 1 98.06 25 LYS B C 1
ATOM 1467 O O . LYS B 1 25 ? 3.043 -23.203 1.537 1 98.06 25 LYS B O 1
ATOM 1472 N N . GLU B 1 26 ? 2.809 -22.688 3.676 1 97.62 26 GLU B N 1
ATOM 1473 C CA . GLU B 1 26 ? 1.352 -22.766 3.631 1 97.62 26 GLU B CA 1
ATOM 1474 C C . GLU B 1 26 ? 0.768 -21.734 2.674 1 97.62 26 GLU B C 1
ATOM 1476 O O . GLU B 1 26 ? -0.359 -21.875 2.199 1 97.62 26 GLU B O 1
ATOM 1481 N N . TYR B 1 27 ? 1.52 -20.734 2.285 1 98.56 27 TYR B N 1
ATOM 1482 C CA . TYR B 1 27 ? 0.963 -19.641 1.494 1 98.56 27 TYR B CA 1
ATOM 1483 C C . TYR B 1 27 ? 1.408 -19.75 0.04 1 98.56 27 TYR B C 1
ATOM 1485 O O . TYR B 1 27 ? 1.057 -18.891 -0.783 1 98.56 27 TYR B O 1
ATOM 1493 N N . ILE B 1 28 ? 2.143 -20.719 -0.313 1 98.62 28 ILE B N 1
ATOM 1494 C CA . ILE B 1 28 ? 2.73 -20.875 -1.639 1 98.62 28 ILE B CA 1
ATOM 1495 C C . ILE B 1 28 ? 1.627 -20.906 -2.693 1 98.62 28 ILE B C 1
ATOM 1497 O O . ILE B 1 28 ? 1.745 -20.281 -3.744 1 98.62 28 ILE B O 1
ATOM 1501 N N . PRO B 1 29 ? 0.46 -21.516 -2.396 1 98.38 29 PRO B N 1
ATOM 1502 C CA . PRO B 1 29 ? -0.599 -21.547 -3.406 1 98.38 29 PRO B CA 1
ATOM 1503 C C . PRO B 1 29 ? -1.136 -20.156 -3.742 1 98.38 29 PRO B C 1
ATOM 1505 O O . PRO B 1 29 ? -1.748 -19.969 -4.797 1 98.38 29 PRO B O 1
ATOM 1508 N N . ALA B 1 30 ? -0.918 -19.188 -2.914 1 98.5 30 ALA B N 1
ATOM 1509 C CA . ALA B 1 30 ? -1.44 -17.828 -3.113 1 98.5 30 ALA B CA 1
ATOM 1510 C C . ALA B 1 30 ? -0.692 -17.109 -4.23 1 98.5 30 ALA B C 1
ATOM 1512 O O . ALA B 1 30 ? -1.113 -16.047 -4.684 1 98.5 30 ALA B O 1
ATOM 1513 N N . LEU B 1 31 ? 0.316 -17.734 -4.832 1 98.31 31 LEU B N 1
ATOM 1514 C CA . LEU B 1 31 ? 1.157 -17.109 -5.848 1 98.31 31 LEU B CA 1
ATOM 1515 C C . LEU B 1 31 ? 0.627 -17.406 -7.246 1 98.31 31 LEU B C 1
ATOM 1517 O O . LEU B 1 31 ? 1.069 -16.797 -8.227 1 98.31 31 LEU B O 1
ATOM 1521 N N . ILE B 1 32 ? -0.31 -18.297 -7.297 1 97.5 32 ILE B N 1
ATOM 1522 C CA . ILE B 1 32 ? -0.749 -18.797 -8.594 1 97.5 32 ILE B CA 1
ATOM 1523 C C . ILE B 1 32 ? -1.09 -17.641 -9.516 1 97.5 32 ILE B C 1
ATOM 1525 O O . ILE B 1 32 ? -1.923 -16.797 -9.18 1 97.5 32 ILE B O 1
ATOM 1529 N N . ASN B 1 33 ? -0.392 -17.516 -10.68 1 97.19 33 ASN B N 1
ATOM 1530 C CA . ASN B 1 33 ? -0.637 -16.578 -11.773 1 97.19 33 ASN B CA 1
ATOM 1531 C C . ASN B 1 33 ? -0.174 -15.164 -11.422 1 97.19 33 ASN B C 1
ATOM 1533 O O . ASN B 1 33 ? -0.667 -14.188 -11.984 1 97.19 33 ASN B O 1
ATOM 1537 N N . LEU B 1 34 ? 0.832 -15.031 -10.508 1 97.69 34 LEU B N 1
ATOM 1538 C CA . LEU B 1 34 ? 1.397 -13.734 -10.156 1 97.69 34 LEU B CA 1
ATOM 1539 C C . LEU B 1 34 ? 2.395 -13.273 -11.219 1 97.69 34 LEU B C 1
ATOM 1541 O O . LEU B 1 34 ? 2.6 -12.07 -11.406 1 97.69 34 LEU B O 1
ATOM 1545 N N . ASP B 1 35 ? 3.053 -14.117 -11.883 1 93.56 35 ASP B N 1
ATOM 1546 C CA . ASP B 1 35 ? 4.176 -13.852 -12.773 1 93.56 35 ASP B CA 1
ATOM 1547 C C . ASP B 1 35 ? 3.756 -12.961 -13.945 1 93.56 35 ASP B C 1
ATOM 1549 O O . ASP B 1 35 ? 4.602 -12.359 -14.609 1 93.56 35 ASP B O 1
ATOM 1553 N N . GLY B 1 36 ? 2.59 -12.695 -14.227 1 94.25 36 GLY B N 1
ATOM 1554 C CA . GLY B 1 36 ? 2.164 -11.781 -15.273 1 94.25 36 GLY B CA 1
ATOM 1555 C C . GLY B 1 36 ? 2.312 -10.32 -14.898 1 94.25 36 GLY B C 1
ATOM 1556 O O . GLY B 1 36 ? 2.324 -9.453 -15.766 1 94.25 36 GLY B O 1
ATOM 1557 N N . PHE B 1 37 ? 2.453 -10.062 -13.703 1 98.06 37 PHE B N 1
ATOM 1558 C CA . PHE B 1 37 ? 2.643 -8.703 -13.211 1 98.06 37 PHE B CA 1
ATOM 1559 C C . PHE B 1 37 ? 4.125 -8.391 -13.031 1 98.06 37 PHE B C 1
ATOM 1561 O O . PHE B 1 37 ? 4.836 -9.125 -12.344 1 98.06 37 PHE B O 1
ATOM 1568 N N . SER B 1 38 ? 4.566 -7.309 -13.57 1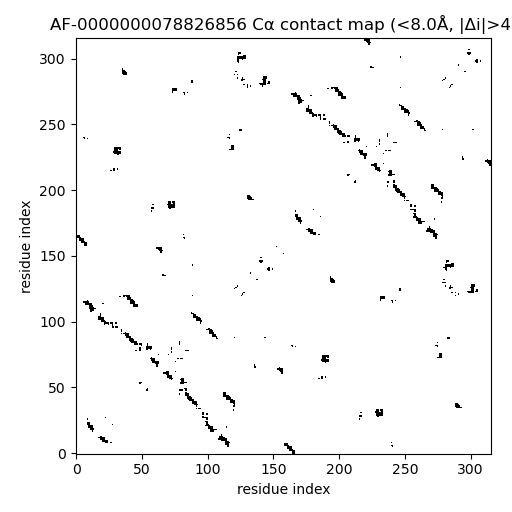 98.31 38 SER B N 1
ATOM 1569 C CA . SER B 1 38 ? 5.98 -6.965 -13.484 1 98.31 38 SER B CA 1
ATOM 1570 C C . SER B 1 38 ? 6.328 -6.387 -12.117 1 98.31 38 SER B C 1
ATOM 1572 O O . SER B 1 38 ? 7.484 -6.43 -11.695 1 98.31 38 SER B O 1
ATOM 1574 N N . TYR B 1 39 ? 5.367 -5.781 -11.516 1 98.62 39 TYR B N 1
ATOM 1575 C CA . TYR B 1 39 ? 5.566 -5.172 -10.203 1 98.62 39 TYR B CA 1
ATOM 1576 C C . TYR B 1 39 ? 4.559 -5.707 -9.195 1 98.62 39 TYR B C 1
ATOM 1578 O O . TYR B 1 39 ? 3.449 -6.098 -9.57 1 98.62 39 TYR B O 1
ATOM 1586 N N . VAL B 1 40 ? 4.949 -5.707 -7.965 1 98.81 40 VAL B N 1
ATOM 1587 C CA . VAL B 1 40 ? 4.066 -6.043 -6.855 1 98.81 40 VAL B CA 1
ATOM 1588 C C . VAL B 1 40 ? 4.207 -4.996 -5.75 1 98.81 40 VAL B C 1
ATOM 1590 O O . VAL B 1 40 ? 5.238 -4.324 -5.648 1 98.81 40 VAL B O 1
ATOM 1593 N N . ASN B 1 41 ? 3.139 -4.797 -5.012 1 98.81 41 ASN B N 1
ATOM 1594 C CA . ASN B 1 41 ? 3.178 -4.109 -3.725 1 98.81 41 ASN B CA 1
ATOM 1595 C C . ASN B 1 41 ? 3.393 -5.086 -2.572 1 98.81 41 ASN B C 1
ATOM 1597 O O . ASN B 1 41 ? 2.625 -6.035 -2.406 1 98.81 41 ASN B O 1
ATOM 1601 N N . VAL B 1 42 ? 4.43 -4.855 -1.85 1 98.81 42 VAL B N 1
ATOM 1602 C CA . VAL B 1 42 ? 4.73 -5.695 -0.694 1 98.81 42 VAL B CA 1
ATOM 1603 C C . VAL B 1 42 ? 4.426 -4.93 0.593 1 98.81 42 VAL B C 1
ATOM 1605 O O . VAL B 1 42 ? 4.91 -3.814 0.791 1 98.81 42 VAL B O 1
ATOM 1608 N N . LEU B 1 43 ? 3.506 -5.477 1.367 1 98.75 43 LEU B N 1
ATOM 1609 C CA . LEU B 1 43 ? 3.279 -4.988 2.723 1 98.75 43 LEU B CA 1
ATOM 1610 C C . LEU B 1 43 ? 4.125 -5.766 3.729 1 98.75 43 LEU B C 1
ATOM 1612 O O . LEU B 1 43 ? 4.109 -6.996 3.736 1 98.75 43 LEU B O 1
ATOM 1616 N N . TRP B 1 44 ? 4.82 -5.027 4.477 1 98.38 44 TRP B N 1
ATOM 1617 C CA . TRP B 1 44 ? 5.746 -5.66 5.41 1 98.38 44 TRP B CA 1
ATOM 1618 C C . TRP B 1 44 ? 5.766 -4.922 6.742 1 98.38 44 TRP B C 1
ATOM 1620 O O . TRP B 1 44 ? 5.227 -3.82 6.859 1 98.38 44 TRP B O 1
ATOM 1630 N N . TRP B 1 45 ? 6.316 -5.559 7.789 1 98 45 TRP B N 1
ATOM 1631 C CA . TRP B 1 45 ? 6.215 -5.066 9.156 1 98 45 TRP B CA 1
ATOM 1632 C C . TRP B 1 45 ? 7.555 -4.52 9.641 1 98 45 TRP B C 1
ATOM 1634 O O . TRP B 1 45 ? 8.547 -5.246 9.688 1 98 45 TRP B O 1
ATOM 1644 N N . PHE B 1 46 ? 7.586 -3.217 10 1 96.12 46 PHE B N 1
ATOM 1645 C CA . PHE B 1 46 ? 8.773 -2.643 10.617 1 96.12 46 PHE B CA 1
ATOM 1646 C C . PHE B 1 46 ? 8.961 -3.182 12.031 1 96.12 46 PHE B C 1
ATOM 1648 O O . PHE B 1 46 ? 8.742 -2.467 13.016 1 96.12 46 PHE B O 1
ATOM 1655 N N . ASP B 1 47 ? 9.508 -4.332 12.078 1 92.19 47 ASP B N 1
ATOM 1656 C CA . ASP B 1 47 ? 9.547 -5.051 13.352 1 92.19 47 ASP B CA 1
ATOM 1657 C C . ASP B 1 47 ? 10.422 -4.32 14.367 1 92.19 47 ASP B C 1
ATOM 1659 O O . ASP B 1 47 ? 10.188 -4.41 15.57 1 92.19 47 ASP B O 1
ATOM 1663 N N . LYS B 1 48 ? 11.398 -3.588 13.945 1 94 48 LYS B N 1
ATOM 1664 C CA . LYS B 1 48 ? 12.297 -2.873 14.844 1 94 48 LYS B CA 1
ATOM 1665 C C . LYS B 1 48 ? 11.648 -1.602 15.375 1 94 48 LYS B C 1
ATOM 1667 O O . LYS B 1 48 ? 12.133 -1.006 16.344 1 94 48 LYS B O 1
ATOM 1672 N N . CYS B 1 49 ? 10.5 -1.267 14.844 1 95.88 49 CYS B N 1
ATOM 1673 C CA . CYS B 1 49 ? 9.789 -0.069 15.281 1 95.88 49 CYS B CA 1
ATOM 1674 C C . CYS B 1 49 ? 8.477 -0.432 15.961 1 95.88 49 CYS B C 1
ATOM 1676 O O . CYS B 1 49 ? 7.594 0.419 16.109 1 95.88 49 CYS B O 1
ATOM 1678 N N . ASP B 1 50 ? 8.344 -1.713 16.234 1 95.25 50 ASP B N 1
ATOM 1679 C CA . ASP B 1 50 ? 7.148 -2.172 16.938 1 95.25 50 ASP B CA 1
ATOM 1680 C C . ASP B 1 50 ? 7.332 -2.061 18.453 1 95.25 50 ASP B C 1
ATOM 1682 O O . ASP B 1 50 ? 7.398 -3.076 19.156 1 95.25 50 ASP B O 1
ATOM 1686 N N . ASN B 1 51 ? 7.422 -0.879 18.969 1 95.94 51 ASN B N 1
ATOM 1687 C CA . ASN B 1 51 ? 7.539 -0.552 20.375 1 95.94 51 ASN B CA 1
ATOM 1688 C C . ASN B 1 51 ? 6.766 0.715 20.734 1 95.94 51 ASN B C 1
ATOM 1690 O O . ASN B 1 51 ? 6.324 1.442 19.844 1 95.94 51 ASN B O 1
ATOM 1694 N N . PHE B 1 52 ? 6.562 0.913 21.984 1 96 52 PHE B N 1
ATOM 1695 C CA . PHE B 1 52 ? 5.711 2 22.453 1 96 52 PHE B CA 1
ATOM 1696 C C . PHE B 1 52 ? 6.215 3.344 21.938 1 96 52 PHE B C 1
ATOM 1698 O O . PHE B 1 52 ? 5.434 4.148 21.422 1 96 52 PHE B O 1
ATOM 1705 N N . LYS B 1 53 ? 7.426 3.602 22.062 1 97 53 LYS B N 1
ATOM 1706 C CA . LYS B 1 53 ? 8.016 4.879 21.672 1 97 53 LYS B CA 1
ATOM 1707 C C . LYS B 1 53 ? 7.82 5.145 20.172 1 97 53 LYS B C 1
ATOM 1709 O O . LYS B 1 53 ? 7.383 6.227 19.781 1 97 53 LYS B O 1
ATOM 1714 N N . SER B 1 54 ? 8.086 4.199 19.344 1 97.31 54 SER B N 1
ATOM 1715 C CA . SER B 1 54 ? 7.98 4.34 17.891 1 97.31 54 SER B CA 1
ATOM 1716 C C . SER B 1 54 ? 6.523 4.488 17.453 1 97.31 54 SER B C 1
ATOM 1718 O O . SER B 1 54 ? 6.215 5.297 16.578 1 97.31 54 SER B O 1
ATOM 1720 N N . ARG B 1 55 ? 5.664 3.82 18.109 1 97.12 55 ARG B N 1
ATOM 1721 C CA . ARG B 1 55 ? 4.277 3.74 17.656 1 97.12 55 ARG B CA 1
ATOM 1722 C C . ARG B 1 55 ? 3.473 4.941 18.156 1 97.12 55 ARG B C 1
ATOM 1724 O O . ARG B 1 55 ? 2.328 5.141 17.734 1 97.12 55 ARG B O 1
ATOM 1731 N N . THR B 1 56 ? 4.066 5.723 19 1 97.25 56 THR B N 1
ATOM 1732 C CA . THR B 1 56 ? 3.383 6.922 19.484 1 97.25 56 THR B CA 1
ATOM 1733 C C . THR B 1 56 ? 3.934 8.164 18.781 1 97.25 56 THR B C 1
ATOM 1735 O O . THR B 1 56 ? 3.457 9.273 19.031 1 97.25 56 THR B O 1
ATOM 1738 N N . LYS B 1 57 ? 4.902 7.965 17.922 1 96.94 57 LYS B N 1
ATOM 1739 C CA . LYS B 1 57 ? 5.461 9.086 17.172 1 96.94 57 LYS B CA 1
ATOM 1740 C C . LYS B 1 57 ? 4.492 9.555 16.094 1 96.94 57 LYS B C 1
ATOM 1742 O O . LYS B 1 57 ? 4.117 8.781 15.203 1 96.94 57 LYS B O 1
ATOM 1747 N N . LEU B 1 58 ? 4.086 10.781 16.141 1 98.06 58 LEU B N 1
ATOM 1748 C CA . LEU B 1 58 ? 3.098 11.32 15.203 1 98.06 58 LEU B CA 1
ATOM 1749 C C . LEU B 1 58 ? 3.699 12.438 14.352 1 98.06 58 LEU B C 1
ATOM 1751 O O . LEU B 1 58 ? 3.129 12.82 13.328 1 98.06 58 LEU B O 1
ATOM 1755 N N . ILE B 1 59 ? 4.84 12.867 14.836 1 97.62 59 ILE B N 1
ATOM 1756 C CA . ILE B 1 59 ? 5.52 13.977 14.18 1 97.62 59 ILE B CA 1
ATOM 1757 C C . ILE B 1 59 ? 6.984 13.617 13.938 1 97.62 59 ILE B C 1
ATOM 1759 O O . ILE B 1 59 ? 7.641 13.047 14.812 1 97.62 59 ILE B O 1
ATOM 1763 N N . GLU B 1 60 ? 7.422 13.938 12.766 1 95.44 60 GLU B N 1
ATOM 1764 C CA . GLU B 1 60 ? 8.828 13.766 12.414 1 95.44 60 GLU B CA 1
ATOM 1765 C C . GLU B 1 60 ? 9.539 15.117 12.305 1 95.44 60 GLU B C 1
ATOM 1767 O O . GLU B 1 60 ? 9.031 16.047 11.68 1 95.44 60 GLU B O 1
ATOM 1772 N N . LYS B 1 61 ? 10.625 15.141 12.898 1 94.12 61 LYS B N 1
ATOM 1773 C CA . LYS B 1 61 ? 11.438 16.359 12.82 1 94.12 61 LYS B CA 1
ATOM 1774 C C . LYS B 1 61 ? 12.547 16.203 11.781 1 94.12 61 LYS B C 1
ATOM 1776 O O . LYS B 1 61 ? 13.359 15.281 11.867 1 94.12 61 LYS B O 1
ATOM 1781 N N . ASN B 1 62 ? 12.523 17.031 10.789 1 90.12 62 ASN B N 1
ATOM 1782 C CA . ASN B 1 62 ? 13.539 17.078 9.734 1 90.12 62 ASN B CA 1
ATOM 1783 C C . ASN B 1 62 ? 13.758 15.703 9.109 1 90.12 62 ASN B C 1
ATOM 1785 O O . ASN B 1 62 ? 14.891 15.227 9.031 1 90.12 62 ASN B O 1
ATOM 1789 N N . PRO B 1 63 ? 12.68 15.141 8.617 1 89.31 63 PRO B N 1
ATOM 1790 C CA . PRO B 1 63 ? 12.852 13.781 8.094 1 89.31 63 PRO B CA 1
ATOM 1791 C C . PRO B 1 63 ? 13.586 13.758 6.754 1 89.31 63 PRO B C 1
ATOM 1793 O O . PRO B 1 63 ? 14.203 12.75 6.398 1 89.31 63 PRO B O 1
ATOM 1796 N N . TYR B 1 64 ? 13.469 14.82 5.949 1 90.75 64 TYR B N 1
ATOM 1797 C CA . TYR B 1 64 ? 14.094 14.914 4.633 1 90.75 64 TYR B CA 1
ATOM 1798 C C . TYR B 1 64 ? 14.828 16.234 4.477 1 90.75 64 TYR B C 1
ATOM 1800 O O . TYR B 1 64 ? 14.391 17.266 5.016 1 90.75 64 TYR B O 1
ATOM 1808 N N . LYS B 1 65 ? 15.812 16.094 3.588 1 88.06 65 LYS B N 1
ATOM 1809 C CA . LYS B 1 65 ? 16.516 17.344 3.279 1 88.06 65 LYS B CA 1
ATOM 1810 C C . LYS B 1 65 ? 15.594 18.312 2.537 1 88.06 65 LYS B C 1
ATOM 1812 O O . LYS B 1 65 ? 14.844 17.906 1.648 1 88.06 65 LYS B O 1
ATOM 1817 N N . ASN B 1 66 ? 15.516 19.516 2.844 1 89.06 66 ASN B N 1
ATOM 1818 C CA . ASN B 1 66 ? 14.773 20.578 2.191 1 89.06 66 ASN B CA 1
ATOM 1819 C C . ASN B 1 66 ? 13.289 20.516 2.506 1 89.06 66 ASN B C 1
ATOM 1821 O O . ASN B 1 66 ? 12.477 21.156 1.845 1 89.06 66 ASN B O 1
ATOM 1825 N N . ALA B 1 67 ? 12.906 19.562 3.344 1 92.12 67 ALA B N 1
ATOM 1826 C CA . ALA B 1 67 ? 11.516 19.469 3.777 1 92.12 67 ALA B CA 1
ATOM 1827 C C . ALA B 1 67 ? 11.219 20.453 4.902 1 92.12 67 ALA B C 1
ATOM 1829 O O . ALA B 1 67 ? 12.141 21.047 5.473 1 92.12 67 ALA B O 1
ATOM 1830 N N . PRO B 1 68 ? 9.914 20.719 5.141 1 94.19 68 PRO B N 1
ATOM 1831 C CA . PRO B 1 68 ? 9.602 21.453 6.363 1 94.19 68 PRO B CA 1
ATOM 1832 C C . PRO B 1 68 ? 10.227 20.844 7.609 1 94.19 68 PRO B C 1
ATOM 1834 O O . PRO B 1 68 ? 10.453 19.625 7.652 1 94.19 68 PRO B O 1
ATOM 1837 N N . GLU B 1 69 ? 10.461 21.641 8.562 1 94.5 69 GLU B N 1
ATOM 1838 C CA . GLU B 1 69 ? 11.086 21.188 9.797 1 94.5 69 GLU B CA 1
ATOM 1839 C C . GLU B 1 69 ? 10.273 20.078 10.461 1 94.5 69 GLU B C 1
ATOM 1841 O O . GLU B 1 69 ? 10.844 19.156 11.047 1 94.5 69 GLU B O 1
ATOM 1846 N N . ILE B 1 70 ? 8.961 20.281 10.305 1 95.62 70 ILE B N 1
ATOM 1847 C CA . ILE B 1 70 ? 8.07 19.312 10.953 1 95.62 70 ILE B CA 1
ATOM 1848 C C . ILE B 1 70 ? 7.113 18.734 9.914 1 95.62 70 ILE B C 1
ATOM 1850 O O . ILE B 1 70 ? 6.516 19.469 9.125 1 95.62 70 ILE B O 1
ATOM 1854 N N . LEU B 1 71 ? 7.047 17.453 9.898 1 97.19 71 LEU B N 1
ATOM 1855 C CA . LEU B 1 71 ? 6.055 16.719 9.117 1 97.19 71 LEU B CA 1
ATOM 1856 C C . LEU B 1 71 ? 5.285 15.734 9.992 1 97.19 71 LEU B C 1
ATOM 1858 O O . LEU B 1 71 ? 5.863 15.094 10.875 1 97.19 71 LEU B O 1
ATOM 1862 N N . GLY B 1 72 ? 3.959 15.664 9.766 1 98.19 72 GLY B N 1
ATOM 1863 C CA . GLY B 1 72 ? 3.234 14.555 10.367 1 98.19 72 GLY B CA 1
ATOM 1864 C C . GLY B 1 72 ? 3.633 13.203 9.797 1 98.19 72 GLY B C 1
ATOM 1865 O O . GLY B 1 72 ? 3.971 13.102 8.617 1 98.19 72 GLY B O 1
ATOM 1866 N N . THR B 1 73 ? 3.537 12.203 10.617 1 98.06 73 THR B N 1
ATOM 1867 C CA . THR B 1 73 ? 3.953 10.859 10.219 1 98.06 73 THR B CA 1
ATOM 1868 C C . THR B 1 73 ? 3.199 10.406 8.977 1 98.06 73 THR B C 1
ATOM 1870 O O . THR B 1 73 ? 3.76 9.711 8.125 1 98.06 73 THR B O 1
ATOM 1873 N N . PHE B 1 74 ? 1.949 10.844 8.758 1 98.56 74 PHE B N 1
ATOM 1874 C CA . PHE B 1 74 ? 1.152 10.438 7.609 1 98.56 74 PHE B CA 1
ATOM 1875 C C . PHE B 1 74 ? 1.562 11.219 6.367 1 98.56 74 PHE B C 1
ATOM 1877 O O . PHE B 1 74 ? 1.168 10.875 5.25 1 98.56 74 PHE B O 1
ATOM 1884 N N . ALA B 1 75 ? 2.377 12.219 6.551 1 97.94 75 ALA B N 1
ATOM 1885 C CA . ALA B 1 75 ? 2.939 12.961 5.422 1 97.94 75 ALA B CA 1
ATOM 1886 C C . ALA B 1 75 ? 4.332 12.445 5.07 1 97.94 75 ALA B C 1
ATOM 1888 O O . ALA B 1 75 ? 5.047 13.062 4.281 1 97.94 75 ALA B O 1
ATOM 1889 N N . THR B 1 76 ? 4.711 11.32 5.652 1 96.88 76 THR B N 1
ATOM 1890 C CA . THR B 1 76 ? 6.008 10.703 5.406 1 96.88 76 THR B CA 1
ATOM 1891 C C . THR B 1 76 ? 5.852 9.203 5.16 1 96.88 76 THR B C 1
ATOM 1893 O O . THR B 1 76 ? 4.738 8.68 5.176 1 96.88 76 THR B O 1
ATOM 1896 N N . ARG B 1 77 ? 6.965 8.625 4.875 1 96.31 77 ARG B N 1
ATOM 1897 C CA . ARG B 1 77 ? 7.059 7.172 4.816 1 96.31 77 ARG B CA 1
ATOM 1898 C C . ARG B 1 77 ? 7.938 6.637 5.945 1 96.31 77 ARG B C 1
ATOM 1900 O O . ARG B 1 77 ? 8.617 5.625 5.777 1 96.31 77 ARG B O 1
ATOM 1907 N N . SER B 1 78 ? 7.902 7.277 7.035 1 95.62 78 SER B N 1
ATOM 1908 C CA . SER B 1 78 ? 8.695 6.922 8.211 1 95.62 78 SER B CA 1
ATOM 1909 C C . SER B 1 78 ? 8.266 5.574 8.773 1 95.62 78 SER B C 1
ATOM 1911 O O . SER B 1 78 ? 7.07 5.266 8.828 1 95.62 78 SER B O 1
ATOM 1913 N N . PRO B 1 79 ? 9.258 4.785 9.242 1 95.88 79 PRO B N 1
ATOM 1914 C CA . PRO B 1 79 ? 8.93 3.512 9.883 1 95.88 79 PRO B CA 1
ATOM 1915 C C . PRO B 1 79 ? 8.273 3.693 11.25 1 95.88 79 PRO B C 1
ATOM 1917 O O . PRO B 1 79 ? 7.621 2.773 11.75 1 95.88 79 PRO B O 1
ATOM 1920 N N . GLU B 1 80 ? 8.57 4.809 11.883 1 96.62 80 GLU B N 1
ATOM 1921 C CA . GLU B 1 80 ? 7.957 5.105 13.172 1 96.62 80 GLU B CA 1
ATOM 1922 C C . GLU B 1 80 ? 6.559 5.691 12.992 1 96.62 80 GLU B C 1
ATOM 1924 O O . GLU B 1 80 ? 6.41 6.883 12.719 1 96.62 80 GLU B O 1
ATOM 1929 N N . ARG B 1 81 ? 5.625 4.922 13.305 1 98.31 81 ARG B N 1
ATOM 1930 C CA . ARG B 1 81 ? 4.223 5.27 13.102 1 98.31 81 ARG B CA 1
ATOM 1931 C C . ARG B 1 81 ? 3.307 4.355 13.914 1 98.31 81 ARG B C 1
ATOM 1933 O O . ARG B 1 81 ? 3.73 3.295 14.375 1 98.31 81 ARG B O 1
ATOM 1940 N N . PRO B 1 82 ? 2.014 4.734 14.078 1 97.81 82 PRO B N 1
ATOM 1941 C CA . PRO B 1 82 ? 1.112 3.975 14.945 1 97.81 82 PRO B CA 1
ATOM 1942 C C . PRO B 1 82 ? 1.067 2.49 14.594 1 97.81 82 PRO B C 1
ATOM 1944 O O . PRO B 1 82 ? 1.122 1.638 15.484 1 97.81 82 PRO B O 1
ATOM 1947 N N . ASN B 1 83 ? 0.87 2.199 13.328 1 98.12 83 ASN B N 1
ATOM 1948 C CA . ASN B 1 83 ? 1.011 0.85 12.789 1 98.12 83 ASN B CA 1
ATOM 1949 C C . ASN B 1 83 ? 2.199 0.744 11.836 1 98.12 83 ASN B C 1
ATOM 1951 O O . ASN B 1 83 ? 2.164 1.285 10.734 1 98.12 83 ASN B O 1
ATOM 1955 N N . PRO B 1 84 ? 3.238 0.089 12.273 1 97.88 84 PRO B N 1
ATOM 1956 C CA . PRO B 1 84 ? 4.48 0.107 11.492 1 97.88 84 PRO B CA 1
ATOM 1957 C C . PRO B 1 84 ? 4.43 -0.821 10.281 1 97.88 84 PRO B C 1
ATOM 1959 O O . PRO B 1 84 ? 5.242 -1.744 10.172 1 97.88 84 PRO B O 1
ATOM 1962 N N . ILE B 1 85 ? 3.545 -0.55 9.367 1 98.25 85 ILE B N 1
ATOM 1963 C CA . ILE B 1 85 ? 3.41 -1.275 8.102 1 98.25 85 ILE B CA 1
ATOM 1964 C C . ILE B 1 85 ? 4.188 -0.553 7.008 1 98.25 85 ILE B C 1
ATOM 1966 O O . ILE B 1 85 ? 3.988 0.643 6.781 1 98.25 85 ILE B O 1
ATOM 1970 N N . GLY B 1 86 ? 5.082 -1.252 6.457 1 98.25 86 GLY B N 1
ATOM 1971 C CA . GLY B 1 86 ? 5.758 -0.748 5.27 1 98.25 86 GLY B CA 1
ATOM 1972 C C . GLY B 1 86 ? 5.023 -1.077 3.982 1 98.25 86 GLY B C 1
ATOM 1973 O O . GLY B 1 86 ? 4.293 -2.068 3.916 1 98.25 86 GLY B O 1
ATOM 1974 N N . LEU B 1 87 ? 5.156 -0.292 3.027 1 98.56 87 LEU B N 1
ATOM 1975 C CA . LEU B 1 87 ? 4.621 -0.479 1.684 1 98.56 87 LEU B CA 1
ATOM 1976 C C . LEU B 1 87 ? 5.695 -0.222 0.631 1 98.56 87 LEU B C 1
ATOM 1978 O O . LEU B 1 87 ? 6.238 0.882 0.549 1 98.56 87 LEU B O 1
ATOM 1982 N N . SER B 1 88 ? 6.035 -1.212 -0.139 1 97.94 88 SER B N 1
ATOM 1983 C CA . SER B 1 88 ? 7.031 -1.071 -1.193 1 97.94 88 SER B CA 1
ATOM 1984 C C . SER B 1 88 ? 6.516 -1.616 -2.521 1 97.94 88 SER B C 1
ATOM 1986 O O . SER B 1 88 ? 6.004 -2.736 -2.582 1 97.94 88 SER B O 1
ATOM 1988 N N . CYS B 1 89 ? 6.582 -0.824 -3.506 1 98.38 89 CYS B N 1
ATOM 1989 C CA . CYS B 1 89 ? 6.41 -1.291 -4.875 1 98.38 89 CYS B CA 1
ATOM 1990 C C . CYS B 1 89 ? 7.73 -1.796 -5.449 1 98.38 89 CYS B C 1
ATOM 1992 O O . CYS B 1 89 ? 8.734 -1.08 -5.434 1 98.38 89 CYS B O 1
ATOM 1994 N N . SER B 1 90 ? 7.75 -3.043 -5.961 1 97.81 90 SER B N 1
ATOM 1995 C CA . SER B 1 90 ? 9.016 -3.627 -6.387 1 97.81 90 SER B CA 1
ATOM 1996 C C . SER B 1 90 ? 8.859 -4.395 -7.691 1 97.81 90 SER B C 1
ATOM 1998 O O . SER B 1 90 ? 7.848 -5.062 -7.91 1 97.81 90 SER B O 1
ATOM 2000 N N . TYR B 1 91 ? 9.883 -4.324 -8.5 1 98 91 TYR B N 1
ATOM 2001 C CA . TYR B 1 91 ? 9.938 -5.102 -9.727 1 98 91 TYR B CA 1
ATOM 2002 C C . TYR B 1 91 ? 10.18 -6.578 -9.438 1 98 91 TYR B C 1
ATOM 2004 O O . TYR B 1 91 ? 11.078 -6.918 -8.656 1 98 91 TYR B O 1
ATOM 2012 N N . VAL B 1 92 ? 9.375 -7.41 -10.055 1 98.31 92 VAL B N 1
ATOM 2013 C CA . VAL B 1 92 ? 9.5 -8.852 -9.883 1 98.31 92 VAL B CA 1
ATOM 2014 C C . VAL B 1 92 ? 10.508 -9.406 -10.891 1 98.31 92 VAL B C 1
ATOM 2016 O O . VAL B 1 92 ? 10.258 -9.414 -12.094 1 98.31 92 VAL B O 1
ATOM 2019 N N . THR B 1 93 ? 11.609 -9.961 -10.367 1 97.94 93 THR B N 1
ATOM 2020 C CA . THR B 1 93 ? 12.656 -10.453 -11.266 1 97.94 93 THR B CA 1
ATOM 2021 C C . THR B 1 93 ? 12.391 -11.898 -11.664 1 97.94 93 THR B C 1
ATOM 2023 O O . THR B 1 93 ? 12.773 -12.328 -12.758 1 97.94 93 THR B O 1
ATOM 2026 N N . TYR B 1 94 ? 11.82 -12.648 -10.781 1 98 94 TYR B N 1
ATOM 2027 C CA . TYR B 1 94 ? 11.414 -14.016 -11.055 1 98 94 TYR B CA 1
ATOM 2028 C C . TYR B 1 94 ? 10.492 -14.547 -9.961 1 98 94 TYR B C 1
ATOM 2030 O O . TYR B 1 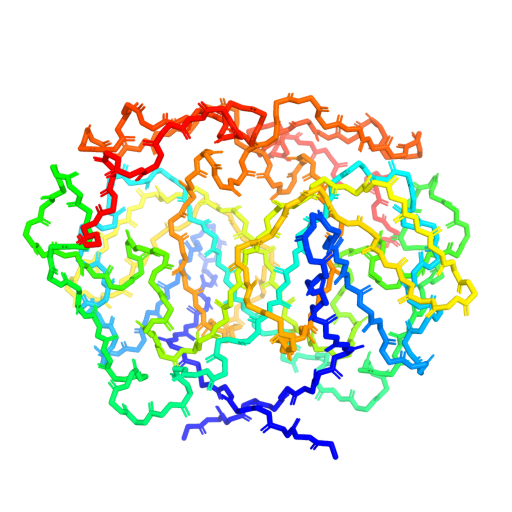94 ? 10.383 -13.945 -8.891 1 98 94 TYR B O 1
ATOM 2038 N N . ILE B 1 95 ? 9.773 -15.609 -10.258 1 98.31 95 ILE B N 1
ATOM 2039 C CA . ILE B 1 95 ? 8.945 -16.312 -9.281 1 98.31 95 ILE B CA 1
ATOM 2040 C C . ILE B 1 95 ? 9.258 -17.797 -9.312 1 98.31 95 ILE B C 1
ATOM 2042 O O . ILE B 1 95 ? 9.312 -18.406 -10.383 1 98.31 95 ILE B O 1
ATOM 2046 N N . ASP B 1 96 ? 9.648 -18.344 -8.172 1 98.31 96 ASP B N 1
ATOM 2047 C CA . ASP B 1 96 ? 9.75 -19.781 -7.988 1 98.31 96 ASP B CA 1
ATOM 2048 C C . ASP B 1 96 ? 8.523 -20.328 -7.262 1 98.31 96 ASP B C 1
ATOM 2050 O O . ASP B 1 96 ? 8.445 -20.281 -6.031 1 98.31 96 ASP B O 1
ATOM 2054 N N . TYR B 1 97 ? 7.605 -20.953 -7.965 1 97.81 97 TYR B N 1
ATOM 2055 C CA . TYR B 1 97 ? 6.316 -21.391 -7.434 1 97.81 97 TYR B CA 1
ATOM 2056 C C . TYR B 1 97 ? 6.48 -22.594 -6.516 1 97.81 97 TYR B C 1
ATOM 2058 O O . TYR B 1 97 ? 5.668 -22.812 -5.617 1 97.81 97 TYR B O 1
ATOM 2066 N N . ASP B 1 98 ? 7.48 -23.359 -6.781 1 97.81 98 ASP B N 1
ATOM 2067 C CA . ASP B 1 98 ? 7.711 -24.547 -5.961 1 97.81 98 ASP B CA 1
ATOM 2068 C C . ASP B 1 98 ? 8.234 -24.172 -4.578 1 97.81 98 ASP B C 1
ATOM 2070 O O . ASP B 1 98 ? 7.805 -24.734 -3.568 1 97.81 98 ASP B O 1
ATOM 2074 N N . LYS B 1 99 ? 9.094 -23.172 -4.543 1 98.25 99 LYS B N 1
ATOM 2075 C CA . LYS B 1 99 ? 9.742 -22.797 -3.293 1 98.25 99 LYS B CA 1
ATOM 2076 C C . LYS B 1 99 ? 9.023 -21.625 -2.633 1 98.25 99 LYS B C 1
ATOM 2078 O O . LYS B 1 99 ? 9.312 -21.281 -1.482 1 98.25 99 LYS B O 1
ATOM 2083 N N . GLY B 1 100 ? 8.109 -20.984 -3.312 1 98.5 100 GLY B N 1
ATOM 2084 C CA . GLY B 1 100 ? 7.398 -19.844 -2.781 1 98.5 100 GLY B CA 1
ATOM 2085 C C . GLY B 1 100 ? 8.258 -18.594 -2.705 1 98.5 100 GLY B C 1
ATOM 2086 O O . GLY B 1 100 ? 8.258 -17.891 -1.69 1 98.5 100 GLY B O 1
ATOM 2087 N N . ILE B 1 101 ? 9.016 -18.391 -3.762 1 98.56 101 ILE B N 1
ATOM 2088 C CA . ILE B 1 101 ? 9.953 -17.266 -3.764 1 98.56 101 ILE B CA 1
ATOM 2089 C C . ILE B 1 101 ? 9.523 -16.234 -4.809 1 98.56 101 ILE B C 1
ATOM 2091 O O . ILE B 1 101 ? 9.148 -16.594 -5.926 1 98.56 101 ILE B O 1
ATOM 2095 N N . ILE B 1 102 ? 9.461 -15.047 -4.43 1 98.75 102 ILE B N 1
ATOM 2096 C CA . ILE B 1 102 ? 9.32 -13.914 -5.336 1 98.75 102 ILE B CA 1
ATOM 2097 C C . ILE B 1 102 ? 10.617 -13.109 -5.355 1 98.75 102 ILE B C 1
ATOM 2099 O O . ILE B 1 102 ? 10.938 -12.414 -4.387 1 98.75 102 ILE B O 1
ATOM 2103 N N . GLY B 1 103 ? 11.367 -13.195 -6.441 1 98.5 103 GLY B N 1
ATOM 2104 C CA . GLY B 1 103 ? 12.547 -12.359 -6.59 1 98.5 103 GLY B CA 1
ATOM 2105 C C . GLY B 1 103 ? 12.219 -10.906 -6.836 1 98.5 103 GLY B C 1
ATOM 2106 O O . GLY B 1 103 ? 11.289 -10.586 -7.582 1 98.5 103 GLY B O 1
ATOM 2107 N N . LEU B 1 104 ? 12.945 -10.008 -6.191 1 98.06 104 LEU B N 1
ATOM 2108 C CA . LEU B 1 104 ? 12.719 -8.57 -6.312 1 98.06 104 LEU B CA 1
ATOM 2109 C C . LEU B 1 104 ? 13.992 -7.855 -6.742 1 98.06 104 LEU B C 1
ATOM 2111 O O . LEU B 1 104 ? 15.086 -8.203 -6.293 1 98.06 104 LEU B O 1
ATOM 2115 N N . ALA B 1 105 ? 13.82 -6.855 -7.574 1 96.44 105 ALA B N 1
ATOM 2116 C CA . ALA B 1 105 ? 14.977 -6.047 -7.961 1 96.44 105 ALA B CA 1
ATOM 2117 C C . ALA B 1 105 ? 15.5 -5.238 -6.777 1 96.44 105 ALA B C 1
ATOM 2119 O O . ALA B 1 105 ? 16.703 -5.059 -6.621 1 96.44 105 ALA B O 1
ATOM 2120 N N . TYR B 1 106 ? 14.633 -4.734 -6.023 1 93.88 106 TYR B N 1
ATOM 2121 C CA . TYR B 1 106 ? 14.992 -3.932 -4.859 1 93.88 106 TYR B CA 1
ATOM 2122 C C . TYR B 1 106 ? 13.828 -3.846 -3.877 1 93.88 106 TYR B C 1
ATOM 2124 O O . TYR B 1 106 ? 12.664 -3.852 -4.285 1 93.88 106 TYR B O 1
ATOM 2132 N N . ILE B 1 107 ? 14.117 -3.768 -2.629 1 93.94 107 ILE B N 1
ATOM 2133 C CA . ILE B 1 107 ? 13.156 -3.449 -1.583 1 93.94 107 ILE B CA 1
ATOM 2134 C C . ILE B 1 107 ? 13.867 -2.785 -0.407 1 93.94 107 ILE B C 1
ATOM 2136 O O . ILE B 1 107 ? 14.984 -3.164 -0.057 1 93.94 107 ILE B O 1
ATOM 2140 N N . ASP B 1 108 ? 13.203 -1.809 0.137 1 90.38 108 ASP B N 1
ATOM 2141 C CA . ASP B 1 108 ? 13.773 -1.036 1.236 1 90.38 108 ASP B CA 1
ATOM 2142 C C . ASP B 1 108 ? 13.461 -1.681 2.584 1 90.38 108 ASP B C 1
ATOM 2144 O O . ASP B 1 108 ? 12.805 -1.068 3.434 1 90.38 108 ASP B O 1
ATOM 2148 N N . ALA B 1 109 ? 13.773 -2.818 2.779 1 93.44 109 ALA B N 1
ATOM 2149 C CA . ALA B 1 109 ? 13.562 -3.562 4.02 1 93.44 109 ALA B CA 1
ATOM 2150 C C . ALA B 1 109 ? 14.812 -4.352 4.402 1 93.44 109 ALA B C 1
ATOM 2152 O O . ALA B 1 109 ? 15.594 -4.746 3.533 1 93.44 109 ALA B O 1
ATOM 2153 N N . ILE B 1 110 ? 15.008 -4.57 5.602 1 93.94 110 ILE B N 1
ATOM 2154 C CA . ILE B 1 110 ? 16.188 -5.297 6.07 1 93.94 110 ILE B CA 1
ATOM 2155 C C . ILE B 1 110 ? 15.922 -6.797 6.012 1 93.94 110 ILE B C 1
ATOM 2157 O O . ILE B 1 110 ? 14.766 -7.23 5.965 1 93.94 110 ILE B O 1
ATOM 2161 N N . ASN B 1 111 ? 17 -7.539 6.012 1 96.81 111 ASN B N 1
ATOM 2162 C CA . ASN B 1 111 ? 16.906 -8.992 5.973 1 96.81 111 ASN B CA 1
ATOM 2163 C C . ASN B 1 111 ? 16.109 -9.539 7.152 1 96.81 111 ASN B C 1
ATOM 2165 O O . ASN B 1 111 ? 16.281 -9.094 8.289 1 96.81 111 ASN B O 1
ATOM 2169 N N . GLY B 1 112 ? 15.211 -10.484 6.852 1 97.19 112 GLY B N 1
ATOM 2170 C CA . GLY B 1 112 ? 14.43 -11.133 7.895 1 97.19 112 GLY B CA 1
ATOM 2171 C C . GLY B 1 112 ? 13.125 -10.43 8.195 1 97.19 112 GLY B C 1
ATOM 2172 O O . GLY B 1 112 ? 12.305 -10.922 8.969 1 97.19 112 GLY B O 1
ATOM 2173 N N . THR B 1 113 ? 12.875 -9.305 7.574 1 97.38 113 THR B N 1
ATOM 2174 C CA . THR B 1 113 ? 11.672 -8.516 7.812 1 97.38 113 THR B CA 1
ATOM 2175 C C . THR B 1 113 ? 10.422 -9.336 7.492 1 97.38 113 THR B C 1
ATOM 2177 O O . THR B 1 113 ? 10.336 -9.945 6.426 1 97.38 113 THR B O 1
ATOM 2180 N N . PRO B 1 114 ? 9.453 -9.359 8.438 1 98.19 114 PRO B N 1
ATOM 2181 C CA . PRO B 1 114 ? 8.219 -10.094 8.156 1 98.19 114 PRO B CA 1
ATOM 2182 C C . PRO B 1 114 ? 7.41 -9.461 7.023 1 98.19 114 PRO B C 1
ATOM 2184 O O . PRO B 1 114 ? 7.281 -8.234 6.961 1 98.19 114 PRO B O 1
ATOM 2187 N N . VAL B 1 115 ? 6.93 -10.32 6.137 1 98.69 115 VAL B N 1
ATOM 2188 C CA . VAL B 1 115 ? 6.027 -9.898 5.07 1 98.69 115 VAL B CA 1
ATOM 2189 C C . VAL B 1 115 ? 4.578 -10.156 5.484 1 98.69 115 VAL B C 1
ATOM 2191 O O . VAL B 1 115 ? 4.262 -11.219 6.023 1 98.69 115 VAL B O 1
ATOM 2194 N N . LEU B 1 116 ? 3.736 -9.18 5.227 1 98.5 116 LEU B N 1
ATOM 2195 C CA . LEU B 1 116 ? 2.346 -9.258 5.664 1 98.5 116 LEU B CA 1
ATOM 2196 C C . LEU B 1 116 ? 1.431 -9.633 4.504 1 98.5 116 LEU B C 1
ATOM 2198 O O . LEU B 1 116 ? 0.419 -10.312 4.695 1 98.5 116 LEU B O 1
ATOM 2202 N N . ASP B 1 117 ? 1.707 -9.141 3.391 1 98.69 117 ASP B N 1
ATOM 2203 C CA . ASP B 1 117 ? 0.857 -9.328 2.219 1 98.69 117 ASP B CA 1
ATOM 2204 C C . ASP B 1 117 ? 1.6 -8.953 0.938 1 98.69 117 ASP B C 1
ATOM 2206 O O . ASP B 1 117 ? 2.598 -8.234 0.981 1 98.69 117 ASP B O 1
ATOM 2210 N N . VAL B 1 118 ? 1.161 -9.484 -0.132 1 98.81 118 VAL B N 1
ATOM 2211 C CA . VAL B 1 118 ? 1.605 -9.117 -1.473 1 98.81 118 VAL B CA 1
ATOM 2212 C C . VAL B 1 118 ? 0.394 -8.852 -2.363 1 98.81 118 VAL B C 1
ATOM 2214 O O . VAL B 1 118 ? -0.573 -9.617 -2.352 1 98.81 118 VAL B O 1
ATOM 2217 N N . LYS B 1 119 ? 0.398 -7.777 -3.07 1 98.69 119 LYS B N 1
ATOM 2218 C CA . LYS B 1 119 ? -0.624 -7.422 -4.051 1 98.69 119 LYS B CA 1
ATOM 2219 C C . LYS B 1 119 ? -0.001 -7.113 -5.41 1 98.69 119 LYS B C 1
ATOM 2221 O O . LYS B 1 119 ? 1.055 -6.48 -5.484 1 98.69 119 LYS B O 1
ATOM 2226 N N . PRO B 1 120 ? -0.647 -7.594 -6.43 1 98.56 120 PRO B N 1
ATOM 2227 C CA . PRO B 1 120 ? -0.126 -7.172 -7.73 1 98.56 120 PRO B CA 1
ATOM 2228 C C . PRO B 1 120 ? -0.255 -5.664 -7.957 1 98.56 120 PRO B C 1
ATOM 2230 O O . PRO B 1 120 ? -1.238 -5.055 -7.527 1 98.56 120 PRO B O 1
ATOM 2233 N N . TYR B 1 121 ? 0.799 -5.066 -8.562 1 98.62 121 TYR B N 1
ATOM 2234 C CA . TYR B 1 121 ? 0.664 -3.684 -9.016 1 98.62 121 TYR B CA 1
ATOM 2235 C C . TYR B 1 121 ? -0.262 -3.594 -10.219 1 98.62 121 TYR B C 1
ATOM 2237 O O . TYR B 1 121 ? 0.02 -4.172 -11.273 1 98.62 121 TYR B O 1
ATOM 2245 N N . THR B 1 122 ? -1.32 -2.924 -10.055 1 97.38 122 THR B N 1
ATOM 2246 C CA . THR B 1 122 ? -2.324 -2.709 -11.094 1 97.38 122 THR B CA 1
ATOM 2247 C C . THR B 1 122 ? -2.488 -1.221 -11.383 1 97.38 122 THR B C 1
ATOM 2249 O O . THR B 1 122 ? -2.984 -0.467 -10.547 1 97.38 122 THR B O 1
ATOM 2252 N N . PRO B 1 123 ? -2.158 -0.808 -12.57 1 97.69 123 PRO B N 1
ATOM 2253 C CA . PRO B 1 123 ? -2.172 0.624 -12.875 1 97.69 123 PRO B CA 1
ATOM 2254 C C . PRO B 1 123 ? -3.508 1.284 -12.547 1 97.69 123 PRO B C 1
ATOM 2256 O O . PRO B 1 123 ? -3.537 2.416 -12.055 1 97.69 123 PRO B O 1
ATOM 2259 N N . SER B 1 124 ? -4.609 0.646 -12.75 1 96.44 124 SER B N 1
ATOM 2260 C CA . SER B 1 124 ? -5.934 1.21 -12.516 1 96.44 124 SER B CA 1
ATOM 2261 C C . SER B 1 124 ? -6.16 1.499 -11.031 1 96.44 124 SER B C 1
ATOM 2263 O O . SER B 1 124 ? -7.059 2.258 -10.672 1 96.44 124 SER B O 1
ATOM 2265 N N . LEU B 1 125 ? -5.328 0.894 -10.18 1 96.5 125 LEU B N 1
ATOM 2266 C CA . LEU B 1 125 ? -5.523 1.021 -8.734 1 96.5 125 LEU B CA 1
ATOM 2267 C C . LEU B 1 125 ? -4.324 1.692 -8.078 1 96.5 125 LEU B C 1
ATOM 2269 O O . LEU B 1 125 ? -4.418 2.17 -6.949 1 96.5 125 LEU B O 1
ATOM 2273 N N . ASP B 1 126 ? -3.203 1.766 -8.859 1 98.12 126 ASP B N 1
ATOM 2274 C CA . ASP B 1 126 ? -1.967 2.115 -8.172 1 98.12 126 ASP B CA 1
ATOM 2275 C C . ASP B 1 126 ? -1.269 3.289 -8.852 1 98.12 126 ASP B C 1
ATOM 2277 O O . ASP B 1 126 ? -0.446 3.971 -8.234 1 98.12 126 ASP B O 1
ATOM 2281 N N . ARG B 1 127 ? -1.556 3.496 -10.117 1 98.5 127 ARG B N 1
ATOM 2282 C CA . ARG B 1 127 ? -0.781 4.473 -10.875 1 98.5 127 ARG B CA 1
ATOM 2283 C C . ARG B 1 127 ? -1.521 5.805 -10.969 1 98.5 127 ARG B C 1
ATOM 2285 O O . ARG B 1 127 ? -2.682 5.844 -11.383 1 98.5 127 ARG B O 1
ATOM 2292 N N . VAL B 1 128 ? -0.854 6.809 -10.625 1 98.19 128 VAL B N 1
ATOM 2293 C CA . VAL B 1 128 ? -1.361 8.164 -10.828 1 98.19 128 VAL B CA 1
ATOM 2294 C C . VAL B 1 128 ? -0.635 8.82 -12 1 98.19 128 VAL B C 1
ATOM 2296 O O . VAL B 1 128 ? 0.594 8.914 -12 1 98.19 128 VAL B O 1
ATOM 2299 N N . GLU B 1 129 ? -1.344 9.258 -12.938 1 96.25 129 GLU B N 1
ATOM 2300 C CA . GLU B 1 129 ? -0.763 9.828 -14.148 1 96.25 129 GLU B CA 1
ATOM 2301 C C . GLU B 1 129 ? -0.15 11.203 -13.875 1 96.25 129 GLU B C 1
ATOM 2303 O O . GLU B 1 129 ? 0.964 11.484 -14.32 1 96.25 129 GLU B O 1
ATOM 2308 N N . LYS B 1 130 ? -0.895 12.094 -13.172 1 95.88 130 LYS B N 1
ATOM 2309 C CA . LYS B 1 130 ? -0.457 13.461 -12.898 1 95.88 130 LYS B CA 1
ATOM 2310 C C . LYS B 1 130 ? -0.444 13.75 -11.398 1 95.88 130 LYS B C 1
ATOM 2312 O O . LYS B 1 130 ? -1.172 14.625 -10.922 1 95.88 130 LYS B O 1
ATOM 2317 N N . PRO B 1 131 ? 0.467 13.062 -10.742 1 96.69 131 PRO B N 1
ATOM 2318 C CA . PRO B 1 131 ? 0.553 13.305 -9.305 1 96.69 131 PRO B CA 1
ATOM 2319 C C . PRO B 1 131 ? 1.098 14.688 -8.961 1 96.69 131 PRO B C 1
ATOM 2321 O O . PRO B 1 131 ? 1.985 15.188 -9.656 1 96.69 131 PRO B O 1
ATOM 2324 N N . VAL B 1 132 ? 0.55 15.32 -7.996 1 97.31 132 VAL B N 1
ATOM 2325 C CA . VAL B 1 132 ? 1.094 16.547 -7.426 1 97.31 132 VAL B CA 1
ATOM 2326 C C . VAL B 1 132 ? 1.739 16.25 -6.074 1 97.31 132 VAL B C 1
ATOM 2328 O O . VAL B 1 132 ? 1.185 15.5 -5.266 1 97.31 132 VAL B O 1
ATOM 2331 N N . VAL B 1 133 ? 2.918 16.734 -5.91 1 97.75 133 VAL B N 1
ATOM 2332 C CA . VAL B 1 133 ? 3.635 16.625 -4.645 1 97.75 133 VAL B CA 1
ATOM 2333 C C . VAL B 1 133 ? 4.062 18 -4.164 1 97.75 133 VAL B C 1
ATOM 2335 O O . VAL B 1 133 ? 4.078 18.969 -4.941 1 97.75 133 VAL B O 1
ATOM 2338 N N . PRO B 1 134 ? 4.352 18.125 -2.855 1 97.19 134 PRO B N 1
ATOM 2339 C CA . PRO B 1 134 ? 4.863 19.422 -2.365 1 97.19 134 PRO B CA 1
ATOM 2340 C C . PRO B 1 134 ? 6.137 19.859 -3.088 1 97.19 134 PRO B C 1
ATOM 2342 O O . PRO B 1 134 ? 6.891 19.016 -3.588 1 97.19 134 PRO B O 1
ATOM 2345 N N . LYS B 1 135 ? 6.418 21.141 -3.037 1 95.12 135 LYS B N 1
ATOM 2346 C CA . LYS B 1 135 ? 7.582 21.719 -3.701 1 95.12 135 LYS B CA 1
ATOM 2347 C C . LYS B 1 135 ? 8.883 21.141 -3.152 1 95.12 135 LYS B C 1
ATOM 2349 O O . LYS B 1 135 ? 9.82 20.875 -3.908 1 95.12 135 LYS B O 1
ATOM 2354 N N . TRP B 1 136 ? 8.969 20.875 -1.924 1 93.94 136 TRP B N 1
ATOM 2355 C CA . TRP B 1 136 ? 10.211 20.484 -1.263 1 93.94 136 TRP B CA 1
ATOM 2356 C C . TRP B 1 136 ? 10.656 19.094 -1.734 1 93.94 136 TRP B C 1
ATOM 2358 O O . TRP B 1 136 ? 11.828 18.734 -1.587 1 93.94 136 TRP B O 1
ATOM 2368 N N . CYS B 1 137 ? 9.758 18.25 -2.311 1 94.88 137 CYS B N 1
ATOM 2369 C CA . CYS B 1 137 ? 10.164 16.938 -2.809 1 94.88 137 CYS B CA 1
ATOM 2370 C C . CYS B 1 137 ? 9.883 16.812 -4.301 1 94.88 137 CYS B C 1
ATOM 2372 O O . CYS B 1 137 ? 9.797 15.703 -4.828 1 94.88 137 CYS B O 1
ATOM 2374 N N . SER B 1 138 ? 9.641 17.906 -4.957 1 94.44 138 SER B N 1
ATOM 2375 C CA . SER B 1 138 ? 9.266 17.922 -6.367 1 94.44 138 SER B CA 1
ATOM 2376 C C . SER B 1 138 ? 10.422 17.469 -7.246 1 94.44 138 SER B C 1
ATOM 2378 O O . SER B 1 138 ? 10.219 17.094 -8.406 1 94.44 138 SER B O 1
ATOM 2380 N N . ASN B 1 139 ? 11.625 17.484 -6.699 1 93.56 139 ASN B N 1
ATOM 2381 C CA . ASN B 1 139 ? 12.797 17.094 -7.477 1 93.56 139 ASN B CA 1
ATOM 2382 C C . ASN B 1 139 ? 13.094 15.609 -7.34 1 93.56 139 ASN B C 1
ATOM 2384 O O . ASN B 1 139 ? 14.023 15.094 -7.969 1 93.56 139 ASN B O 1
ATOM 2388 N N . TRP B 1 140 ? 12.328 14.883 -6.496 1 95.56 140 TRP B N 1
ATOM 2389 C CA . TRP B 1 140 ? 12.492 13.438 -6.402 1 95.56 140 TRP B CA 1
ATOM 2390 C C . TRP B 1 140 ? 12.102 12.758 -7.711 1 95.56 140 TRP B C 1
ATOM 2392 O O . TRP B 1 140 ? 11.398 13.344 -8.539 1 95.56 140 TRP B O 1
ATOM 2402 N N . PRO B 1 141 ? 12.617 11.516 -7.848 1 96.25 141 PRO B N 1
ATOM 2403 C CA . PRO B 1 141 ? 12.242 10.781 -9.055 1 96.25 141 PRO B CA 1
ATOM 2404 C C . PRO B 1 141 ? 10.727 10.695 -9.242 1 96.25 141 PRO B C 1
ATOM 2406 O O . PRO B 1 141 ? 9.984 10.625 -8.266 1 96.25 141 PRO B O 1
ATOM 2409 N N . LYS B 1 142 ? 10.305 10.617 -10.5 1 96.81 142 LYS B N 1
ATOM 2410 C CA . LYS B 1 142 ? 8.875 10.68 -10.805 1 96.81 142 LYS B CA 1
ATOM 2411 C C . LYS B 1 142 ? 8.312 9.289 -11.07 1 96.81 142 LYS B C 1
ATOM 2413 O O . LYS B 1 142 ? 7.16 9.148 -11.492 1 96.81 142 LYS B O 1
ATOM 2418 N N . SER B 1 143 ? 9.148 8.312 -10.906 1 97.12 143 SER B N 1
ATOM 2419 C CA . SER B 1 143 ? 8.727 6.926 -11.086 1 97.12 143 SER B CA 1
ATOM 2420 C C . SER B 1 143 ? 9.68 5.965 -10.391 1 97.12 143 SER B C 1
ATOM 2422 O O . SER B 1 143 ? 10.773 6.355 -9.977 1 97.12 143 SER B O 1
ATOM 2424 N N . MET B 1 144 ? 9.18 4.738 -10.297 1 95.88 144 MET B N 1
ATOM 2425 C CA . MET B 1 144 ? 10.023 3.672 -9.766 1 95.88 144 MET B CA 1
ATOM 2426 C C . MET B 1 144 ? 11.266 3.48 -10.633 1 95.88 144 MET B C 1
ATOM 2428 O O . MET B 1 144 ? 12.367 3.271 -10.109 1 95.88 144 MET B O 1
ATOM 2432 N N . GLU B 1 145 ? 11.148 3.521 -11.953 1 95.12 145 GLU B N 1
ATOM 2433 C CA . GLU B 1 145 ? 12.242 3.33 -12.891 1 95.12 145 GLU B CA 1
ATOM 2434 C C . GLU B 1 145 ? 13.328 4.391 -12.703 1 95.12 145 GLU B C 1
ATOM 2436 O O . GLU B 1 145 ? 14.516 4.078 -12.711 1 95.12 145 GLU B O 1
ATOM 2441 N N . GLU B 1 146 ? 12.898 5.609 -12.422 1 94.38 146 GLU B N 1
ATOM 2442 C CA . GLU B 1 146 ? 13.836 6.715 -12.211 1 94.38 146 GLU B CA 1
ATOM 2443 C C . GLU B 1 146 ? 14.492 6.625 -10.836 1 94.38 146 GLU B C 1
ATOM 2445 O O . GLU B 1 146 ? 15.617 7.105 -10.648 1 94.38 146 GLU B O 1
ATOM 2450 N N . SER B 1 147 ? 13.758 6.086 -9.875 1 93.69 147 SER B N 1
ATOM 2451 C CA . SER B 1 147 ? 14.203 6.027 -8.484 1 93.69 147 SER B CA 1
ATOM 2452 C C . SER B 1 147 ? 15.477 5.199 -8.352 1 93.69 147 SER B C 1
ATOM 2454 O O . SER B 1 147 ? 16.312 5.477 -7.488 1 93.69 147 SER B O 1
ATOM 2456 N N . GLY B 1 148 ? 15.602 4.16 -9.109 1 87.19 148 GLY B N 1
ATOM 2457 C CA . GLY B 1 148 ? 16.734 3.256 -9.023 1 87.19 148 GLY B CA 1
ATOM 2458 C C . GLY B 1 148 ? 18.062 3.941 -9.281 1 87.19 148 GLY B C 1
ATOM 2459 O O . GLY B 1 148 ? 19.094 3.535 -8.742 1 87.19 148 GLY B O 1
ATOM 2460 N N . ASP B 1 149 ? 18.094 5.004 -10.016 1 87.88 149 ASP B N 1
ATOM 2461 C CA . ASP B 1 149 ? 19.328 5.676 -10.43 1 87.88 149 ASP B CA 1
ATOM 2462 C C . ASP B 1 149 ? 19.531 6.965 -9.641 1 87.88 149 ASP B C 1
ATOM 2464 O O . ASP B 1 149 ? 20.547 7.656 -9.828 1 87.88 149 ASP B O 1
ATOM 2468 N N . PHE B 1 150 ? 18.688 7.254 -8.844 1 91.19 150 PHE B N 1
ATOM 2469 C CA . PHE B 1 150 ? 18.688 8.516 -8.109 1 91.19 150 PHE B CA 1
ATOM 2470 C C . PHE B 1 150 ? 19.578 8.406 -6.867 1 91.19 150 PHE B C 1
ATOM 2472 O O . PHE B 1 150 ? 19.609 7.367 -6.207 1 91.19 150 PHE B O 1
ATOM 2479 N N . ASP B 1 151 ? 20.281 9.516 -6.574 1 90.38 151 ASP B N 1
ATOM 2480 C CA . ASP B 1 151 ? 21.109 9.578 -5.375 1 90.38 151 ASP B CA 1
ATOM 2481 C C . ASP B 1 151 ? 20.297 9.961 -4.152 1 90.38 151 ASP B C 1
ATOM 2483 O O . ASP B 1 151 ? 20.25 11.133 -3.766 1 90.38 151 ASP B O 1
ATOM 2487 N N . TRP B 1 152 ? 19.766 9.062 -3.441 1 89.75 152 TRP B N 1
ATOM 2488 C CA . TRP B 1 152 ? 18.875 9.258 -2.312 1 89.75 152 TRP B CA 1
ATOM 2489 C C . TRP B 1 152 ? 19.609 9.844 -1.116 1 89.75 152 TRP B C 1
ATOM 2491 O O . TRP B 1 152 ? 19 10.328 -0.169 1 89.75 152 TRP B O 1
ATOM 2501 N N . SER B 1 153 ? 20.938 9.773 -1.095 1 87.06 153 SER B N 1
ATOM 2502 C CA . SER B 1 153 ? 21.688 10.375 -0.009 1 87.06 153 SER B CA 1
ATOM 2503 C C . SER B 1 153 ? 21.484 11.891 0.042 1 87.06 153 SER B C 1
ATOM 2505 O O . SER B 1 153 ? 21.734 12.523 1.068 1 87.06 153 SER B O 1
ATOM 2507 N N . THR B 1 154 ? 21 12.445 -1.044 1 86.69 154 THR B N 1
ATOM 2508 C CA . THR B 1 154 ? 20.719 13.875 -1.114 1 86.69 154 THR B CA 1
ATOM 2509 C C . THR B 1 154 ? 19.391 14.211 -0.461 1 86.69 154 THR B C 1
ATOM 2511 O O . THR B 1 154 ? 19.094 15.375 -0.2 1 86.69 154 THR B O 1
ATOM 2514 N N . VAL B 1 155 ? 18.547 13.219 -0.137 1 87.06 155 VAL B N 1
ATOM 2515 C CA . VAL B 1 155 ? 17.188 13.406 0.359 1 87.06 155 VAL B CA 1
ATOM 2516 C C . VAL B 1 155 ? 17.141 13.102 1.854 1 87.06 155 VAL B C 1
ATOM 2518 O O . VAL B 1 155 ? 16.531 13.852 2.627 1 87.06 155 VAL B O 1
ATOM 2521 N N . PHE B 1 156 ? 17.766 12.047 2.246 1 83 156 PHE B N 1
ATOM 2522 C CA . PHE B 1 156 ? 17.656 11.578 3.621 1 83 156 PHE B CA 1
ATOM 2523 C C . PHE B 1 156 ? 18.719 12.219 4.5 1 83 156 PHE B C 1
ATOM 2525 O O . PHE B 1 156 ? 19.828 12.5 4.035 1 83 156 PHE B O 1
ATOM 2532 N N . ASN B 1 157 ? 18.25 12.477 5.629 1 71.5 157 ASN B N 1
ATOM 2533 C CA . ASN B 1 157 ? 19.172 13.047 6.605 1 71.5 157 ASN B CA 1
ATOM 2534 C C . ASN B 1 157 ? 20 11.969 7.305 1 71.5 157 ASN B C 1
ATOM 2536 O O . ASN B 1 157 ? 20.703 12.258 8.273 1 71.5 157 ASN B O 1
ATOM 2540 N N . PHE B 1 158 ? 20.406 10.992 6.664 1 54.75 158 PHE B N 1
ATOM 2541 C CA . PHE B 1 158 ? 21.234 10.07 7.43 1 54.75 158 PHE B CA 1
ATOM 2542 C C . PHE B 1 158 ? 22.547 10.719 7.84 1 54.75 158 PHE B C 1
ATOM 2544 O O . PHE B 1 158 ? 23 11.672 7.199 1 54.75 158 PHE B O 1
#

Solvent-accessible surface area (backbone atoms only — not comparable to full-atom values): 16483 Å² total; per-residue (Å²): 130,75,69,44,79,37,53,62,46,25,24,31,42,58,60,89,84,47,32,29,40,41,38,38,77,90,50,30,64,16,46,40,75,34,81,45,30,38,32,31,34,38,31,26,42,37,68,93,26,72,45,73,72,30,28,66,34,34,64,35,72,49,66,36,48,73,43,62,60,62,33,6,32,34,44,37,88,61,55,44,18,71,46,28,64,42,78,42,58,27,45,50,72,45,71,40,72,89,71,22,32,41,30,28,67,52,73,97,67,58,66,66,32,37,23,40,46,51,28,52,50,41,37,36,58,52,18,60,83,81,74,42,59,39,77,59,59,59,83,52,41,76,13,39,76,50,34,76,77,50,73,59,76,72,38,46,61,121,129,74,69,43,78,36,52,61,46,26,26,31,43,59,60,88,83,46,32,30,39,41,36,39,76,90,51,30,64,16,47,39,76,34,81,44,30,40,32,31,34,38,31,27,41,38,68,93,26,72,44,72,72,30,28,66,35,34,64,36,71,48,66,36,49,72,43,62,60,63,34,6,32,35,43,37,87,61,55,44,18,71,47,30,64,43,80,43,59,27,45,50,72,46,70,41,72,88,71,21,33,40,31,28,69,52,73,98,67,58,66,67,31,38,24,41,46,51,31,51,51,42,37,37,58,53,18,59,82,82,75,43,58,39,77,58,60,58,84,50,41,74,14,40,77,49,35,76,76,50,72,58,75,73,38,44,64,121

Sequence (316 aa):
MEQFKLRAVGKICVDGKDMRVALNKEYIPALINLDGFSYVNVLWWFDKCDNFKSRTKLIEKNPYKNAPEILGTFATRSPERPNPIGLSCSYVTYIDYDKGIIGLAYIDAINGTPVLDVKPYTPSLDRVEKPVVPKWCSNWPKSMEESGDFDWSTVFNFMEQFKLRAVGKICVDGKDMRVALNKEYIPALINLDGFSYVNVLWWFDKCDNFKSRTKLIEKNPYKNAPEILGTFATRSPERPNPIGLSCSYVTYIDYDKGIIGLAYIDAINGTPVLDVKPYTPSLDRVEKPVVPKWCSNWPKSMEESGDFDWSTVFNF

Foldseek 3Di:
DDDDDFDFQFWWADDPQWIKTFGDPVCLVVCPPVVVFFKKKWKFAPPVQPDDVLLPQQWDACFKPQDPRIDGPVLDQDCRHNGRIHIDIFTFPDADSVRSMTITSDDDDDHGTGTGDMGGDDCVPHNDPDDDDDPSCVPADPDPVRNVPDDCVNIGPD/DDDDDFDFQFWWADDPQWIKTFGDPVCLVVCPPVVVFFKKKWKFAPPVQPDDVLLPQQWDACFKPQDPRIDGPVLDQDCRHNGRIHIDIFTFPDADSVRSMTITSDDDDDHGTGTGDMGGDDCVPHNDPDDDDDPSCVPADPDPVRNVPDDCVNIGPD

pLDDT: mean 95.09, std 6.54, range [50.97, 98.81]

Organism: Clostridium kluyveri (strain ATCC 8527 / DSM 555 / NBRC 12016 / NCIMB 10680 / K1) (NCBI:txid431943)

Secondary structure (DSSP, 8-state):
--EEEEE--EEEEEETTEEEEEE-GGGGGGGTT-TT-SEEEEEEE-GGG-SHHHHT--EEES-BTTS-SEEEGGGS--S-SSS-EEEEEEEEEEEETTTTEEEES--SS-TTPEEEEEEE--HHHH--SS----GGGTTS-SSHHHHTTS-GGGTB--/-PEEEEE--EEEEEETTEEEEEE-GGGGGGGTT-TT-SEEEEEEE-GGG-SHHHHT--EEES-BTTS-SEEEGGGS--S-SSS-EEEEEEEEEEEETTTTEEEES--S--TTPEEEEEEE--HHHH--SS----GGGTTS-SSHHHHTTS-GGGTB--

Nearest PDB structures (foldseek):
  2nv4-assembly1_B  TM=8.743E-01  e=8.223E-11  Archaeoglobus fulgidus
  7btz-assembly1_B  TM=7.884E-01  e=6.165E-09  Pseudomonas aeruginosa
  7bu1-assembly1_A  TM=7.918E-01  e=1.395E-08  Pseudomonas aeruginosa
  3okx-assembly1_B  TM=7.839E-01  e=1.980E-08  Rhodopseudomonas palustris CGA009
  3okx-assembly1_A  TM=7.136E-01  e=7.344E-09  Rhodopseudomonas palustris CGA009

InterPro domains:
  IPR023370 TrmO-like, N-terminal domain [PF01980] (15-126)
  IPR023370 TrmO-like, N-terminal domain [PS51668] (6-130)
  IPR023370 TrmO-like, N-terminal domain [cd09281] (14-121)
  IPR036413 YaeB-like superfamily [SSF118196] (1-154)
  IPR036414 YaeB, N-terminal domain superfamily [G3DSA:2.40.30.70] (7-132)
  IPR040372 YaeB-like [PTHR12818] (18-143)

Radius of gyration: 18.36 Å; Cα contacts (8 Å, |Δi|>4): 770; chains: 2; bounding box: 48×46×44 Å